Protein 5TD5 (pdb70)

Sequence (179 aa):
RYLMDPDTFTSNFNNGIGRHKTYLCYEVERLDNGTSVKMDQHMMGFLCNESGRHAALRFLDLVPSLQLDPAQIYRVTWFISWSPCFSWGCAGEVRAFLQENTHVRLRIKAARIYDYDPLYKEALQMLRDAGAQVSIMTYDEFEYCWDTFVYRQGCPFQPWDGLEEEHSQALSGRLRAILQL

Foldseek 3Di:
DDFAAVVVLCVQLQLPDHDPKKKKWKWKWFADPRDTDTDPVRTAMDIADVLGGRLVVVVVCVVVVVDDLVGAMEMEIEMAEQDAPPSPRLVVVLVVCVVRVSYEYEYEYSYYPCVRVCSLVSLQSCVVSRYHYAYDAPVNSQVSCVPHHPQPPDGDDDDPCSHVSRVVVRVVNCVSNPD

Solvent-accessible surface area: 9369 Å² total; per-residue (Å²): 136,157,75,2,74,38,104,33,0,55,38,10,0,33,7,42,86,27,107,186,112,22,39,0,0,22,8,1,14,45,116,59,130,75,69,72,45,75,88,83,140,23,25,11,38,20,39,30,91,123,85,84,59,1,3,14,64,3,26,80,42,18,104,82,14,157,27,64,105,93,75,102,19,77,1,3,1,5,4,0,43,2,6,4,63,58,135,33,3,0,20,83,0,80,32,27,11,110,140,37,96,30,8,117,8,59,0,25,1,0,11,5,44,67,166,0,104,69,35,78,67,0,1,54,53,0,58,108,26,55,1,124,13,40,7,0,59,71,105,34,0,59,73,0,19,66,29,0,2,118,74,136,68,46,88,16,128,59,36,143,27,0,84,135,69,4,130,65,21,23,29,87,9,165,57,16,32,135,195

Nearest PDB structures (foldseek):
  5td5-assembly1_A  TM=1.006E+00  e=6.162E-43  Homo sapiens
  5cqk-assembly1_A  TM=9.848E-01  e=9.087E-38  Homo sapiens
  6nfl-assembly1_A  TM=9.681E-01  e=5.348E-36  Homo sapiens
  6nfk-assembly1_A  TM=9.652E-01  e=1.240E-35  Homo sapiens
  8fii-assembly2_B  TM=9.301E-01  e=3.676E-33  Homo sapiens

Structure (mmCIF, N/CA/C/O backbone):
data_5TD5
#
_entry.id   5TD5
#
_cell.length_a   96.411
_cell.length_b   96.411
_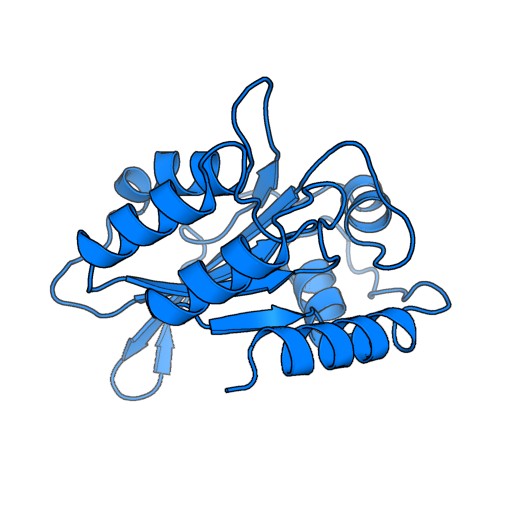cell.length_c   84.875
_cell.angle_alpha   90.00
_cell.angle_beta   90.00
_cell.angle_gamma   120.00
#
_symmetry.space_group_name_H-M   'P 64 2 2'
#
loop_
_entity.id
_entity.type
_entity.pdbx_description
1 polymer 'DNA dC->dU-editing enzyme APOBEC-3B'
2 polymer "DNA (5'-D(P*TP*TP*CP*AP*T)-3')"
3 non-polymer 'ZINC ION'
4 non-polymer 'IODIDE ION'
5 non-polymer 1,2-ETHANEDIOL
6 non-polymer 'CHLORIDE ION'
7 water water
#
loop_
_atom_site.group_PDB
_atom_site.id
_atom_site.type_symbol
_atom_site.label_atom_id
_atom_site.label_alt_id
_atom_site.label_comp_id
_atom_site.label_asym_id
_atom_site.label_entity_id
_atom_site.label_seq_id
_atom_site.pdbx_PDB_ins_code
_atom_site.Cartn_x
_atom_site.Cartn_y
_atom_site.Cartn_z
_atom_site.occupancy
_atom_site.B_iso_or_equiv
_atom_site.auth_seq_id
_atom_site.auth_comp_id
_atom_site.auth_asym_id
_atom_site.auth_atom_id
_atom_site.pdbx_PDB_model_num
ATOM 1 N N . ARG A 1 5 ? -11.925 32.079 -15.402 1.00 112.97 190 ARG A N 1
ATOM 2 C CA . ARG A 1 5 ? -10.811 31.983 -14.468 1.00 102.97 190 ARG A CA 1
ATOM 3 C C . ARG A 1 5 ? -10.820 33.149 -13.484 1.00 103.41 190 ARG A C 1
ATOM 4 O O . ARG A 1 5 ? -11.862 33.760 -13.249 1.00 116.46 190 ARG A O 1
ATOM 14 N N . TYR A 1 6 ? -9.660 33.446 -12.900 1.00 67.89 191 TYR A N 1
ATOM 15 C CA . TYR A 1 6 ? -9.540 34.554 -11.965 1.00 68.87 191 TYR A CA 1
ATOM 16 C C . TYR A 1 6 ? -8.122 35.101 -12.035 1.00 48.20 191 TYR A C 1
ATOM 17 O O . TYR A 1 6 ? -7.239 34.519 -12.668 1.00 48.50 191 TYR A O 1
ATOM 35 N N . LEU A 1 7 ? -7.913 36.226 -11.361 1.00 58.07 192 LEU A N 1
ATOM 36 C CA . LEU A 1 7 ? -6.714 37.026 -11.540 1.00 53.26 192 LEU A CA 1
ATOM 37 C C . LEU A 1 7 ? -6.043 37.299 -10.201 1.00 51.77 192 LEU A C 1
ATOM 38 O O . LEU A 1 7 ? -6.691 37.336 -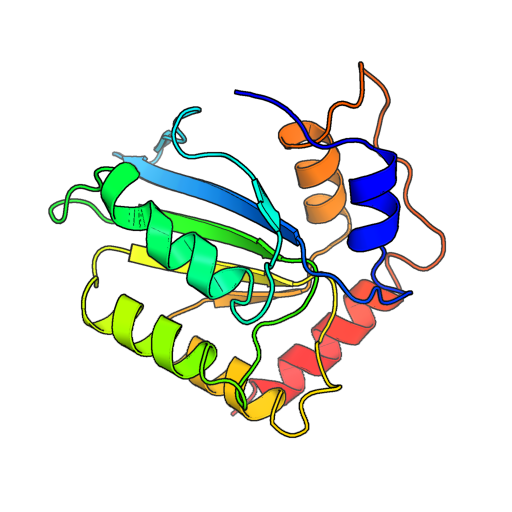9.151 1.00 50.71 192 LEU A O 1
ATOM 54 N N . MET A 1 8 ? -4.732 37.506 -10.266 1.00 46.73 193 MET A N 1
ATOM 55 C CA . MET A 1 8 ? -3.913 37.684 -9.076 1.00 45.40 193 MET A CA 1
ATOM 56 C C . MET A 1 8 ? -4.137 39.049 -8.428 1.00 55.44 193 MET A C 1
ATOM 57 O O . MET A 1 8 ? -4.322 40.060 -9.110 1.00 52.66 193 MET A O 1
ATOM 71 N N . ASP A 1 9 ? -4.087 39.070 -7.099 1.00 48.21 194 ASP A N 1
ATOM 72 C CA . ASP A 1 9 ? -4.182 40.320 -6.356 1.00 50.04 194 ASP A CA 1
ATOM 73 C C . ASP A 1 9 ? -2.995 41.218 -6.699 1.00 51.94 194 ASP A C 1
ATOM 74 O O . ASP A 1 9 ? -1.845 40.762 -6.638 1.00 44.81 194 ASP A O 1
ATOM 83 N N . PRO A 1 10 ? -3.220 42.494 -7.043 1.00 48.01 195 PRO A N 1
ATOM 84 C CA . PRO A 1 10 ? -2.086 43.332 -7.474 1.00 44.81 195 PRO A CA 1
ATOM 85 C C . PRO A 1 10 ? -0.976 43.441 -6.443 1.00 45.73 195 PRO A C 1
ATOM 86 O O . PRO A 1 10 ? 0.199 43.471 -6.819 1.00 43.34 195 PRO A O 1
ATOM 97 N N . ASP A 1 11 ? -1.303 43.509 -5.152 1.00 46.69 196 ASP A N 1
ATOM 98 C CA . ASP A 1 11 ? -0.252 43.587 -4.141 1.00 52.21 196 ASP A CA 1
ATOM 99 C C . ASP A 1 11 ? 0.579 42.309 -4.115 1.00 41.20 196 ASP A C 1
ATOM 100 O O . ASP A 1 11 ? 1.800 42.358 -3.931 1.00 42.79 196 ASP A O 1
ATOM 109 N N . THR A 1 12 ? -0.064 41.156 -4.294 1.00 46.85 197 THR A N 1
ATOM 110 C CA . THR A 1 12 ? 0.678 39.900 -4.347 1.00 43.96 197 THR A CA 1
ATOM 111 C C . THR A 1 12 ? 1.633 39.883 -5.534 1.00 40.01 197 THR A C 1
ATOM 112 O O . THR A 1 12 ? 2.773 39.419 -5.417 1.00 40.89 197 THR A O 1
ATOM 123 N N . PHE A 1 13 ? 1.190 40.390 -6.686 1.00 46.24 198 PHE A N 1
ATOM 124 C CA . PHE A 1 13 ? 2.070 40.431 -7.849 1.00 41.97 198 PHE A CA 1
ATOM 125 C C . PHE A 1 13 ? 3.265 41.338 -7.592 1.00 42.99 198 PHE A C 1
ATOM 126 O O . PHE A 1 13 ? 4.412 40.968 -7.853 1.00 39.54 198 PHE A O 1
ATOM 143 N N . THR A 1 14 ? 3.014 42.538 -7.081 1.00 42.27 199 THR A N 1
ATOM 144 C CA . THR A 1 14 ? 4.089 43.515 -6.960 1.00 42.17 199 THR A CA 1
ATOM 145 C C . THR A 1 14 ? 5.098 43.099 -5.900 1.00 49.57 199 THR A C 1
ATOM 146 O O . THR A 1 14 ? 6.307 43.288 -6.084 1.00 57.49 199 THR A O 1
ATOM 157 N N . SER A 1 15 ? 4.633 42.502 -4.800 1.00 50.59 200 SER A N 1
ATOM 158 C CA . SER A 1 15 ? 5.551 42.105 -3.740 1.00 48.22 200 SER A CA 1
ATOM 159 C C . SER A 1 15 ? 6.300 40.817 -4.058 1.00 49.54 200 SER A C 1
ATOM 160 O O . SER A 1 15 ? 7.355 40.570 -3.463 1.00 52.55 200 SER A O 1
ATOM 168 N N . ASN A 1 16 ? 5.805 40.003 -4.994 1.00 40.41 201 ASN A N 1
ATOM 169 C CA . ASN A 1 16 ? 6.475 38.760 -5.334 1.00 39.60 201 ASN A CA 1
ATOM 170 C C . ASN A 1 16 ? 7.268 38.823 -6.632 1.00 34.58 201 ASN A C 1
ATOM 171 O O . ASN A 1 16 ? 8.207 38.045 -6.786 1.00 34.79 201 ASN A O 1
ATOM 182 N N . PHE A 1 17 ? 6.950 39.733 -7.555 1.00 38.22 202 PHE A N 1
ATOM 183 C CA . PHE A 1 17 ? 7.689 39.784 -8.812 1.00 36.55 202 PHE A CA 1
ATOM 184 C C . PHE A 1 17 ? 8.673 40.943 -8.894 1.00 36.45 202 PHE A C 1
ATOM 185 O O . PHE A 1 17 ? 9.414 41.029 -9.880 1.00 34.63 202 PHE A O 1
ATOM 202 N N . ASN A 1 18 ? 8.769 41.773 -7.854 1.00 30.06 203 ASN A N 1
ATOM 203 C CA . ASN A 1 18 ? 9.820 42.784 -7.791 1.00 31.45 203 ASN A CA 1
ATOM 204 C C . ASN A 1 18 ? 11.187 42.110 -7.852 1.00 33.38 203 ASN A C 1
ATOM 205 O O . ASN A 1 18 ? 11.536 41.317 -6.969 1.00 35.49 203 ASN A O 1
ATOM 216 N N . ASN A 1 19 ? 11.953 42.402 -8.906 1.00 30.88 204 ASN A N 1
ATOM 217 C CA . ASN A 1 19 ? 13.217 41.707 -9.138 1.00 28.90 204 ASN A CA 1
ATOM 218 C C . ASN A 1 19 ? 14.369 42.269 -8.306 1.00 31.73 204 ASN A C 1
ATOM 219 O O . ASN A 1 19 ? 15.521 41.851 -8.497 1.00 31.78 204 ASN A O 1
ATOM 230 N N . GLY A 1 20 ? 14.083 43.170 -7.370 1.00 37.34 205 GLY A N 1
ATOM 231 C CA . GLY A 1 20 ? 15.102 43.684 -6.481 1.00 39.62 205 GLY A CA 1
ATOM 232 C C . GLY A 1 20 ? 14.935 43.272 -5.032 1.00 51.59 205 GLY A C 1
ATOM 233 O O . GLY A 1 20 ? 15.830 43.525 -4.221 1.00 68.46 205 GLY A O 1
ATOM 237 N N . ILE A 1 21 ? 13.810 42.652 -4.675 1.00 36.46 209 ILE A N 1
ATOM 238 C CA . ILE A 1 21 ? 13.584 42.225 -3.298 1.00 47.66 209 ILE A CA 1
ATOM 239 C C . ILE A 1 21 ? 12.992 40.824 -3.305 1.00 46.81 209 ILE A C 1
ATOM 240 O O . ILE A 1 21 ? 12.042 40.546 -4.044 1.00 56.68 209 ILE A O 1
ATOM 256 N N . GLY A 1 22 ? 13.543 39.955 -2.467 1.00 50.27 210 GLY A N 1
ATOM 257 C CA . GLY A 1 22 ? 13.042 38.606 -2.362 1.00 44.07 210 GLY A CA 1
ATOM 258 C C . GLY A 1 22 ? 11.881 38.482 -1.396 1.00 38.07 210 GLY A C 1
ATOM 259 O O . GLY A 1 22 ? 11.614 39.347 -0.560 1.00 46.55 210 GLY A O 1
ATOM 263 N N . ARG A 1 23 ? 11.166 37.375 -1.540 1.00 39.09 211 ARG A N 1
ATOM 264 C CA . ARG A 1 23 ? 10.117 36.984 -0.616 1.00 38.40 211 ARG A CA 1
ATOM 265 C C . ARG A 1 23 ? 10.278 35.505 -0.306 1.00 33.09 211 ARG A C 1
ATOM 266 O O . ARG A 1 23 ? 10.808 34.742 -1.119 1.00 35.58 211 ARG A O 1
ATOM 287 N N . HIS A 1 24 ? 9.834 35.105 0.882 1.00 35.61 212 HIS A N 1
ATOM 288 C CA . HIS A 1 24 ? 9.843 33.698 1.274 1.00 32.82 212 HIS A CA 1
ATOM 289 C C . HIS A 1 24 ? 8.688 32.920 0.645 1.00 42.16 212 HIS A C 1
ATOM 290 O O . HIS A 1 24 ? 8.034 32.112 1.309 1.00 42.35 212 HIS A O 1
ATOM 304 N N . LYS A 1 25 ? 8.437 33.155 -0.643 1.00 35.81 213 LYS A N 1
ATOM 305 C CA . LYS A 1 25 ? 7.353 32.540 -1.398 1.00 30.95 213 LYS A CA 1
ATOM 306 C C . LYS A 1 25 ? 7.768 32.529 -2.862 1.00 28.41 213 LYS A C 1
ATOM 307 O O . LYS A 1 25 ? 8.666 33.273 -3.267 1.00 33.42 213 LYS A O 1
ATOM 326 N N . THR A 1 26 ? 7.103 31.692 -3.657 1.00 31.08 214 THR A N 1
ATOM 327 C CA . THR A 1 26 ? 7.297 31.692 -5.102 1.00 26.91 214 THR A CA 1
ATOM 328 C C . THR A 1 26 ? 5.953 31.617 -5.799 1.00 36.26 214 THR A C 1
ATOM 329 O O . THR A 1 26 ? 5.141 30.736 -5.495 1.00 34.26 214 THR A O 1
ATOM 340 N N . TYR A 1 27 ? 5.736 32.525 -6.745 1.00 29.34 215 TYR A N 1
ATOM 341 C CA . TYR A 1 27 ? 4.567 32.501 -7.608 1.00 29.85 215 TYR A CA 1
ATOM 342 C C . TYR A 1 27 ? 4.982 32.164 -9.029 1.00 29.31 215 TYR A C 1
ATOM 343 O O . TYR A 1 27 ? 6.097 32.467 -9.468 1.00 28.47 215 TYR A O 1
ATOM 361 N N . LEU A 1 28 ? 4.071 31.510 -9.739 1.00 29.02 216 LEU A N 1
ATOM 362 C CA . LEU A 1 28 ? 4.334 31.029 -11.086 1.00 25.72 216 LEU A CA 1
ATOM 363 C C . LEU A 1 28 ? 3.086 31.283 -11.914 1.00 36.16 216 LEU A C 1
ATOM 364 O O . LEU A 1 28 ? 2.032 30.702 -11.642 1.00 35.87 216 LEU A O 1
ATOM 380 N N . CYS A 1 29 ? 3.194 32.174 -12.896 1.00 29.99 217 CYS A N 1
ATOM 381 C CA . CYS A 1 29 ? 2.143 32.386 -13.883 1.00 30.39 217 CYS A CA 1
ATOM 382 C C . CYS A 1 29 ? 2.491 31.574 -15.119 1.00 29.09 217 CYS A C 1
ATOM 383 O O . CYS A 1 29 ? 3.656 31.519 -15.526 1.00 27.92 217 CYS A O 1
ATOM 391 N N . TYR A 1 30 ? 1.496 30.913 -15.710 1.00 30.19 218 TYR A N 1
ATOM 392 C CA . TYR A 1 30 ? 1.779 30.027 -16.829 1.00 28.77 218 TYR A CA 1
ATOM 393 C C . TYR A 1 30 ? 0.777 30.212 -17.955 1.00 28.97 218 TYR A C 1
ATOM 394 O O . TYR A 1 30 ? -0.358 30.645 -17.746 1.00 33.02 218 TYR A O 1
ATOM 412 N N . GLU A 1 31 ? 1.230 29.890 -19.162 1.00 30.54 219 GLU A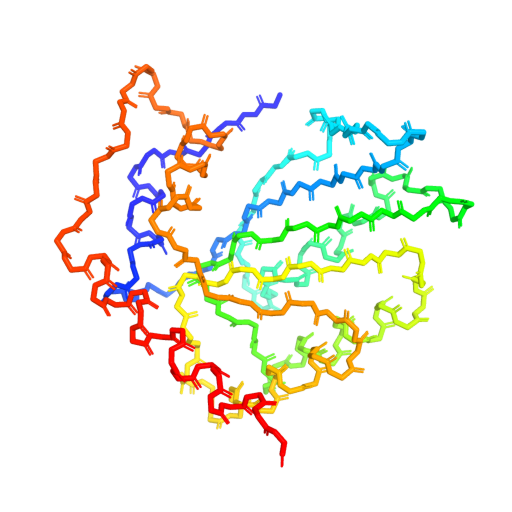 N 1
ATOM 413 C CA . GLU A 1 31 ? 0.353 29.814 -20.317 1.00 33.70 219 GLU A CA 1
ATOM 414 C C . GLU A 1 31 ? 0.894 28.746 -21.259 1.00 36.57 219 GLU A C 1
ATOM 415 O O . GLU A 1 31 ? 2.083 28.411 -21.245 1.00 31.37 219 GLU A O 1
ATOM 427 N N . VAL A 1 32 ? -0.005 28.192 -22.064 1.00 37.73 220 VAL A N 1
ATOM 428 C CA . VAL A 1 32 ? 0.329 27.134 -23.009 1.00 40.23 220 VAL A CA 1
ATOM 429 C C . VAL A 1 32 ? -0.130 27.579 -24.385 1.00 47.52 220 VAL A C 1
ATOM 430 O O . VAL A 1 32 ? -1.272 28.020 -24.554 1.00 51.30 220 VAL A O 1
ATOM 443 N N . GLU A 1 33 ? 0.760 27.469 -25.359 1.00 41.40 221 GLU A N 1
ATOM 444 C CA . GLU A 1 33 ? 0.535 28.000 -26.691 1.00 42.97 221 GLU A CA 1
ATOM 445 C C . GLU A 1 33 ? 0.853 26.921 -27.715 1.00 56.36 221 GLU A C 1
ATOM 446 O O . GLU A 1 33 ? 1.669 26.027 -27.469 1.00 44.37 221 GLU A O 1
ATOM 458 N N . ARG A 1 34 ? 0.184 26.999 -28.860 1.00 54.64 222 ARG A N 1
ATOM 459 C CA . ARG A 1 34 ? 0.422 26.071 -29.954 1.00 48.73 222 ARG A CA 1
ATOM 460 C C . ARG A 1 34 ? 0.452 26.849 -31.257 1.00 52.08 222 ARG A C 1
ATOM 461 O O . ARG A 1 34 ? -0.355 27.762 -31.464 1.00 52.55 222 ARG A O 1
ATOM 482 N N . LEU A 1 35 ? 1.395 26.496 -32.125 1.00 79.61 223 LEU A N 1
ATOM 483 C CA . LEU A 1 35 ? 1.557 27.150 -33.415 1.00 90.87 223 LEU A CA 1
ATOM 484 C C . LEU A 1 35 ? 0.947 26.262 -34.491 1.00 97.08 223 LEU A C 1
ATOM 485 O O . LEU A 1 35 ? 1.382 25.120 -34.682 1.00 104.38 223 LEU A O 1
ATOM 501 N N . ASP A 1 36 ? -0.064 26.785 -35.181 1.00 74.89 224 ASP A N 1
ATOM 502 C CA . ASP A 1 36 ? -0.822 26.033 -36.172 1.00 81.41 224 ASP A CA 1
ATOM 503 C C . ASP A 1 36 ? -0.855 26.844 -37.456 1.00 98.26 224 ASP A C 1
ATOM 504 O O . ASP A 1 36 ? -1.331 27.984 -37.456 1.00 96.94 224 ASP A O 1
ATOM 513 N N . ASN A 1 37 ? -0.358 26.252 -38.545 1.00 118.45 225 ASN A N 1
ATOM 514 C CA . ASN A 1 37 ? -0.210 26.938 -39.825 1.00 117.72 225 ASN A CA 1
ATOM 515 C C . ASN A 1 37 ? 0.282 28.366 -39.622 1.00 124.48 225 ASN A C 1
ATOM 516 O O . ASN A 1 37 ? -0.168 29.290 -40.307 1.00 120.48 225 ASN A O 1
ATOM 527 N N . GLY A 1 38 ? 1.203 28.552 -38.682 1.00 136.16 226 GLY A N 1
ATOM 528 C CA . GLY A 1 38 ? 1.756 29.867 -38.409 1.00 136.07 226 GLY A CA 1
ATOM 529 C C . GLY A 1 38 ? 0.813 30.819 -37.702 1.00 131.96 226 GLY A C 1
ATOM 530 O O . GLY A 1 38 ? 0.762 32.004 -38.053 1.00 134.53 226 GLY A O 1
ATOM 534 N N . THR A 1 39 ? 0.062 30.331 -36.714 1.00 112.45 227 THR A N 1
ATOM 535 C CA . THR A 1 39 ? -0.795 31.180 -35.897 1.00 107.21 227 THR A CA 1
ATOM 536 C C . THR A 1 39 ? -0.688 30.749 -34.441 1.00 91.14 227 THR A C 1
ATOM 537 O O . THR A 1 39 ? -0.455 29.576 -34.141 1.00 89.79 227 THR A O 1
ATOM 548 N N . SER A 1 40 ? -0.872 31.712 -33.540 1.00 59.67 228 SER A N 1
ATOM 549 C CA . SER A 1 40 ? -0.742 31.484 -32.103 1.00 58.28 228 SER A CA 1
ATOM 550 C C . SER A 1 40 ? -2.101 31.111 -31.522 1.00 57.98 228 SER A C 1
ATOM 551 O O . SER A 1 40 ? -3.008 31.950 -31.463 1.00 67.86 228 SER A O 1
ATOM 559 N N . VAL A 1 41 ? -2.248 29.861 -31.088 1.00 54.33 229 VAL A N 1
ATOM 560 C CA . VAL A 1 41 ? -3.447 29.417 -30.383 1.00 56.81 229 VAL A CA 1
ATOM 561 C C . VAL A 1 41 ? -3.099 29.330 -28.904 1.00 59.34 229 VAL A C 1
ATOM 562 O O . VAL A 1 41 ? -2.271 28.509 -28.495 1.00 52.11 229 VAL A O 1
ATOM 575 N N . LYS A 1 42 ? -3.732 30.184 -28.103 1.00 59.08 230 LYS A N 1
ATOM 576 C CA . LYS A 1 42 ? -3.490 30.259 -26.664 1.00 61.38 230 LYS A CA 1
ATOM 577 C C . LYS A 1 42 ? -4.849 30.220 -25.973 1.00 70.84 230 LYS A C 1
ATOM 578 O O . LYS A 1 42 ? -5.559 31.229 -25.930 1.00 77.97 230 LYS A O 1
ATOM 597 N N . MET A 1 43 ? -5.208 29.056 -25.439 1.00 73.43 231 MET A N 1
ATOM 598 C CA . MET A 1 43 ? -6.513 28.874 -24.823 1.00 90.55 231 MET A CA 1
ATOM 599 C C . MET A 1 43 ? -6.554 29.535 -23.451 1.00 91.22 231 MET A C 1
ATOM 600 O O . MET A 1 43 ? -5.573 29.506 -22.701 1.00 96.05 231 MET A O 1
ATOM 614 N N . ASP A 1 44 ? -7.703 30.132 -23.123 1.00 58.99 232 ASP A N 1
ATOM 615 C CA . ASP A 1 44 ? -7.876 30.720 -21.799 1.00 58.56 232 ASP A CA 1
ATOM 616 C C . ASP A 1 44 ? -7.797 29.660 -20.709 1.00 52.61 232 ASP A C 1
ATOM 617 O O . ASP A 1 44 ? -7.295 29.931 -19.612 1.00 52.56 232 ASP A O 1
ATOM 626 N N . GLN A 1 45 ? -8.280 28.449 -20.994 1.00 56.76 233 GLN A N 1
ATOM 627 C CA . GLN A 1 45 ? -8.250 27.351 -20.036 1.00 69.35 233 GLN A CA 1
ATOM 628 C C . GLN A 1 45 ? -6.836 26.865 -19.740 1.00 61.45 233 GLN A C 1
ATOM 629 O O . GLN A 1 45 ? -6.642 26.142 -18.756 1.00 52.24 233 GLN A O 1
ATOM 643 N N . HIS A 1 46 ? -5.854 27.249 -20.558 1.00 52.85 234 HIS A N 1
ATOM 644 C CA . HIS A 1 46 ? -4.463 26.854 -20.381 1.00 51.78 234 HIS A CA 1
ATOM 645 C C . HIS A 1 46 ? -3.628 27.927 -19.696 1.00 51.69 234 HIS A C 1
ATOM 646 O O . HIS A 1 46 ? -2.395 27.867 -19.747 1.00 51.44 234 HIS A O 1
ATOM 660 N N A MET A 1 47 ? -4.265 28.888 -19.034 0.57 51.89 235 MET A N 1
ATOM 661 N N B MET A 1 47 ? -4.270 28.925 -19.095 0.43 51.89 235 MET A N 1
ATOM 662 C CA A MET A 1 47 ? -3.559 29.986 -18.393 0.57 51.83 235 MET A CA 1
ATOM 663 C CA B MET A 1 47 ? -3.578 29.989 -18.387 0.43 51.83 235 MET A CA 1
ATOM 664 C C A MET A 1 47 ? -4.006 30.101 -16.945 0.57 51.97 235 MET A C 1
ATOM 665 C C B MET A 1 47 ? -3.972 29.954 -16.919 0.43 51.96 235 MET A C 1
ATOM 666 O O A MET A 1 47 ? -5.189 29.939 -16.633 0.57 52.22 235 MET A O 1
ATOM 667 O O B MET A 1 47 ? -5.083 29.546 -16.566 0.43 52.17 235 MET A O 1
ATOM 694 N N . GLY A 1 48 ? -3.053 30.387 -16.069 1.00 31.82 236 GLY A N 1
ATOM 695 C CA . GLY A 1 48 ? -3.353 30.524 -14.660 1.00 39.26 236 GLY A CA 1
ATOM 696 C C . GLY A 1 48 ? -2.104 30.900 -13.895 1.00 38.08 236 GLY A C 1
ATOM 697 O O . GLY A 1 48 ? -1.082 31.269 -14.477 1.00 33.27 236 GLY A O 1
ATOM 702 N N . PHE A 1 49 ? -2.208 30.805 -12.575 1.00 31.55 237 PHE A N 1
ATOM 703 C CA . PHE A 1 49 ? -1.055 31.038 -11.721 1.00 30.82 237 PHE A CA 1
ATOM 704 C C . PHE A 1 49 ? -1.211 30.194 -10.469 1.00 34.91 237 PHE A C 1
ATOM 705 O O . PHE A 1 49 ? -2.313 29.754 -10.121 1.00 35.67 237 PHE A O 1
ATOM 722 N N . LEU A 1 50 ? -0.089 29.971 -9.793 1.00 30.97 238 LEU A N 1
ATOM 723 C CA . LEU A 1 50 ? -0.085 29.210 -8.556 1.00 37.81 238 LEU A CA 1
ATOM 724 C C . LEU A 1 50 ? 1.097 29.663 -7.714 1.00 31.77 238 LEU A C 1
ATOM 725 O O . LEU A 1 50 ? 1.962 30.416 -8.174 1.00 30.69 238 LEU A O 1
ATOM 741 N N . CYS A 1 51 ? 1.138 29.180 -6.474 1.00 29.19 239 CYS A N 1
ATOM 742 C CA . CYS A 1 51 ? 2.254 29.446 -5.581 1.00 30.50 239 CYS A CA 1
ATOM 743 C C . CYS A 1 51 ? 2.759 28.139 -4.979 1.00 35.85 239 CYS A C 1
ATOM 744 O O . CYS A 1 51 ? 2.123 27.087 -5.080 1.00 35.82 239 CYS A O 1
ATOM 752 N N . ASN A 1 52 ? 3.938 28.216 -4.368 1.00 32.56 240 ASN A N 1
ATOM 753 C CA . ASN A 1 52 ? 4.502 27.076 -3.664 1.00 30.20 240 ASN A CA 1
ATOM 754 C C . ASN A 1 52 ? 3.663 26.736 -2.436 1.00 34.64 240 ASN A C 1
ATOM 755 O O . ASN A 1 52 ? 2.929 27.568 -1.897 1.00 35.17 240 ASN A O 1
ATOM 766 N N . GLU A 1 53 ? 3.792 25.492 -1.988 1.00 31.28 241 GLU A N 1
ATOM 767 C CA . GLU A 1 53 ? 3.174 25.043 -0.751 1.00 37.03 241 GLU A CA 1
ATOM 768 C C . GLU A 1 53 ? 4.227 24.359 0.108 1.00 42.37 241 GLU A C 1
ATOM 769 O O . GLU A 1 53 ? 5.354 24.114 -0.326 1.00 34.11 241 GLU A O 1
ATOM 781 N N . SER A 1 54 ? 3.860 24.064 1.348 1.00 37.85 250 SER A N 1
ATOM 782 C CA . SER A 1 54 ? 4.813 23.467 2.271 1.00 42.32 250 SER A CA 1
ATOM 783 C C . SER A 1 54 ? 5.366 22.178 1.679 1.00 46.12 250 SER A C 1
ATOM 784 O O . SER A 1 54 ? 4.616 21.237 1.399 1.00 42.86 250 SER A O 1
ATOM 792 N N . GLY A 1 55 ? 6.677 22.143 1.470 1.00 51.86 251 GLY A N 1
ATOM 793 C CA . GLY A 1 55 ? 7.298 20.942 0.954 1.00 56.05 251 GLY A CA 1
ATOM 794 C C . GLY A 1 55 ? 7.086 20.675 -0.520 1.00 43.92 251 GLY A C 1
ATOM 795 O O . GLY A 1 55 ? 7.459 19.597 -0.993 1.00 42.58 251 GLY A O 1
ATOM 799 N N . ARG A 1 56 ? 6.500 21.608 -1.270 1.00 40.15 252 ARG A N 1
ATOM 800 C CA . ARG A 1 56 ? 6.347 21.431 -2.714 1.00 38.98 252 ARG A CA 1
ATOM 801 C C . ARG A 1 56 ? 6.518 22.774 -3.409 1.00 31.12 252 ARG A C 1
ATOM 802 O O . ARG A 1 56 ? 5.647 23.646 -3.330 1.00 32.18 252 ARG A O 1
ATOM 823 N N . HIS A 1 57 ? 7.622 22.918 -4.126 1.00 33.51 253 HIS A N 1
ATOM 824 C CA . HIS A 1 57 ? 7.901 24.153 -4.831 1.00 29.47 253 HIS A CA 1
ATOM 825 C C . HIS A 1 57 ? 6.951 24.340 -6.010 1.00 28.94 253 HIS A C 1
ATOM 826 O O . HIS A 1 57 ? 6.319 23.402 -6.494 1.00 28.54 253 HIS A O 1
ATOM 840 N N . ALA A 1 58 ? 6.877 25.585 -6.477 1.00 29.81 254 ALA A N 1
ATOM 841 C CA . ALA A 1 58 ? 5.876 25.969 -7.466 1.00 29.18 254 ALA A CA 1
ATOM 842 C C . ALA A 1 58 ? 6.022 25.179 -8.762 1.00 25.73 254 ALA A C 1
ATOM 843 O O . ALA A 1 58 ? 5.019 24.762 -9.361 1.00 30.00 254 ALA A O 1
ATOM 850 N N . ALA A 1 59 ? 7.260 24.988 -9.226 1.00 29.14 255 ALA A N 1
ATOM 851 C CA . ALA A 1 59 ? 7.492 24.243 -10.459 1.00 25.30 255 ALA A CA 1
ATOM 852 C C . ALA A 1 59 ? 6.877 22.857 -10.393 1.00 30.93 255 ALA A C 1
ATOM 853 O O . ALA A 1 59 ? 6.319 22.370 -11.382 1.00 30.51 255 ALA A O 1
ATOM 860 N N . LEU A 1 60 ? 6.981 22.198 -9.237 1.00 28.83 256 LEU A N 1
ATOM 861 C CA . LEU A 1 60 ? 6.439 20.852 -9.108 1.00 29.69 256 LEU A CA 1
ATOM 862 C C . LEU A 1 60 ? 4.920 20.871 -9.049 1.00 29.89 256 LEU A C 1
ATOM 863 O O . LEU A 1 60 ? 4.271 19.916 -9.491 1.00 37.44 256 LEU A O 1
ATOM 879 N N . ARG A 1 61 ? 4.334 21.941 -8.506 1.00 28.23 257 ARG A N 1
ATOM 880 C CA . ARG A 1 61 ? 2.884 22.055 -8.525 1.00 27.60 257 ARG A CA 1
ATOM 881 C C . ARG A 1 61 ? 2.365 22.293 -9.935 1.00 28.84 257 ARG A C 1
ATOM 882 O O . ARG A 1 61 ? 1.245 21.875 -10.256 1.00 29.74 257 ARG A O 1
ATOM 903 N N . PHE A 1 62 ? 3.153 22.936 -10.798 1.00 30.36 258 PHE A N 1
ATOM 904 C CA . PHE A 1 62 ? 2.755 22.994 -12.197 1.00 29.03 258 PHE A CA 1
ATOM 905 C C . PHE A 1 62 ? 2.791 21.607 -12.827 1.00 31.89 258 PHE A C 1
ATOM 906 O O . PHE A 1 62 ? 1.861 21.222 -13.545 1.00 35.46 258 PHE A O 1
ATOM 923 N N . LEU A 1 63 ? 3.873 20.853 -12.602 1.00 30.67 259 LEU A N 1
ATOM 924 C CA . LEU A 1 63 ? 3.916 19.478 -13.098 1.00 32.18 259 LEU A CA 1
ATOM 925 C C . LEU A 1 63 ? 2.690 18.701 -12.645 1.00 34.54 259 LEU A C 1
ATOM 926 O O . LEU A 1 63 ? 2.128 17.913 -13.416 1.00 38.47 259 LEU A O 1
ATOM 942 N N . ASP A 1 64 ? 2.250 18.921 -11.398 1.00 29.72 260 ASP A N 1
ATOM 943 C CA . ASP A 1 64 ? 1.095 18.200 -10.866 1.00 37.47 260 ASP A CA 1
ATOM 944 C C . ASP A 1 64 ? -0.165 18.439 -11.694 1.00 45.28 260 ASP A C 1
ATOM 945 O O . ASP A 1 64 ? -1.039 17.565 -11.749 1.00 44.88 260 ASP A O 1
ATOM 954 N N . LEU A 1 65 ? -0.300 19.609 -12.324 1.00 37.95 261 LEU A N 1
ATOM 955 C CA . LEU A 1 65 ? -1.535 19.945 -13.020 1.00 41.98 261 LEU A CA 1
ATOM 956 C C . LEU A 1 65 ? -1.488 19.679 -14.520 1.00 42.97 261 LEU A C 1
ATOM 957 O O . LEU A 1 65 ? -2.477 19.949 -15.207 1.00 43.85 261 LEU A O 1
ATOM 973 N N . VAL A 1 66 ? -0.382 19.158 -15.058 1.00 35.07 262 VAL A N 1
ATOM 974 C CA . VAL A 1 66 ? -0.298 18.963 -16.510 1.00 36.17 262 VAL A CA 1
ATOM 975 C C . VAL A 1 66 ? -1.359 18.002 -17.017 1.00 43.98 262 VAL A C 1
ATOM 976 O O . VAL A 1 66 ? -1.949 18.270 -18.078 1.00 44.89 262 VAL A O 1
ATOM 989 N N . PRO A 1 67 ? -1.655 16.874 -16.356 1.00 42.63 263 PRO A N 1
ATOM 990 C CA . PRO A 1 67 ? -2.730 16.011 -16.866 1.00 50.29 263 PRO A CA 1
ATOM 991 C C . PRO A 1 67 ? -4.030 16.759 -17.095 1.00 52.45 263 PRO A C 1
ATOM 992 O O . PRO A 1 67 ? -4.707 16.539 -18.107 1.00 59.53 263 PRO A O 1
ATOM 1003 N N . SER A 1 68 ? -4.385 17.664 -16.182 1.00 46.80 264 SER A N 1
ATOM 1004 C CA . SER A 1 68 ? -5.619 18.422 -16.327 1.00 56.40 264 SER A CA 1
ATOM 1005 C C . SER A 1 68 ? -5.620 19.299 -17.574 1.00 51.51 264 SER A C 1
ATOM 1006 O O . SER A 1 68 ? -6.698 19.636 -18.074 1.00 53.18 264 SER A O 1
ATOM 1014 N N . LEU A 1 69 ? -4.445 19.672 -18.097 1.00 50.28 265 LEU A N 1
ATOM 1015 C CA . LEU A 1 69 ? -4.404 20.475 -19.317 1.00 49.28 265 LEU A CA 1
ATOM 1016 C C . LEU A 1 69 ? -4.823 19.683 -20.549 1.00 58.77 265 LEU A C 1
ATOM 1017 O O . LEU A 1 69 ? -5.187 20.290 -21.561 1.00 57.05 265 LEU A O 1
ATOM 1033 N N . GLN A 1 70 ? -4.771 18.353 -20.488 1.00 45.91 266 GLN A N 1
ATOM 1034 C CA . GLN A 1 70 ? -5.177 17.488 -21.596 1.00 56.81 266 GLN A CA 1
ATOM 1035 C C . GLN A 1 70 ? -4.454 17.851 -22.895 1.00 58.55 266 GLN A C 1
ATOM 1036 O O . GLN A 1 70 ? -5.072 18.077 -23.938 1.00 58.06 266 GLN A O 1
ATOM 1050 N N . LEU A 1 71 ? -3.125 17.889 -22.836 1.00 50.11 267 LEU A N 1
ATOM 1051 C CA . LEU A 1 71 ? -2.340 18.114 -24.043 1.00 66.22 267 LEU A CA 1
ATOM 1052 C C . LEU A 1 71 ? -2.345 16.868 -24.929 1.00 68.83 267 LEU A C 1
ATOM 1053 O O . LEU A 1 71 ? -2.453 15.736 -24.450 1.00 65.81 267 LEU A O 1
ATOM 1069 N N . ASP A 1 72 ? -2.226 17.093 -26.243 1.00 47.04 268 ASP A N 1
ATOM 1070 C CA . ASP A 1 72 ? -2.262 16.024 -27.235 1.00 46.65 268 ASP A CA 1
ATOM 1071 C C . ASP A 1 72 ? -0.849 15.720 -27.713 1.00 54.58 268 ASP A C 1
ATOM 1072 O O . ASP A 1 72 ? -0.194 16.621 -28.262 1.00 49.11 268 ASP A O 1
ATOM 1081 N N . PRO A 1 73 ? -0.340 14.489 -27.563 1.00 63.58 269 PRO A N 1
ATOM 1082 C CA . PRO A 1 73 ? 1.058 14.218 -27.949 1.00 53.58 269 PRO A CA 1
ATOM 1083 C C . PRO A 1 73 ? 1.328 14.356 -29.439 1.00 55.06 269 PRO A C 1
ATOM 1084 O O . PRO A 1 73 ? 2.503 14.404 -29.833 1.00 52.46 269 PRO A O 1
ATOM 1095 N N . ALA A 1 74 ? 0.292 14.397 -30.276 1.00 51.57 270 ALA A N 1
ATOM 1096 C CA . ALA A 1 74 ? 0.471 14.614 -31.705 1.00 54.13 270 ALA A CA 1
ATOM 1097 C C . ALA A 1 74 ? 0.861 16.047 -32.039 1.00 52.43 270 ALA A C 1
ATOM 1098 O O . ALA A 1 74 ? 1.217 16.317 -33.192 1.00 47.76 270 ALA A O 1
ATOM 1105 N N . GLN A 1 75 ? 0.800 16.957 -31.070 1.00 53.73 271 GLN A N 1
ATOM 1106 C CA . GLN A 1 75 ? 1.073 18.372 -31.273 1.00 51.82 271 GLN A CA 1
ATOM 1107 C C . GLN A 1 75 ? 2.226 18.808 -30.379 1.00 49.65 271 GLN A C 1
ATOM 1108 O O . GLN A 1 75 ? 2.447 18.238 -29.308 1.00 50.36 271 GLN A O 1
ATOM 1122 N N . ILE A 1 76 ? 2.952 19.831 -30.825 1.00 41.39 272 ILE A N 1
ATOM 1123 C CA . ILE A 1 76 ? 3.981 20.476 -30.014 1.00 37.75 272 ILE A CA 1
ATOM 1124 C C . ILE A 1 76 ? 3.350 21.660 -29.293 1.00 44.42 272 ILE A C 1
ATOM 1125 O O . ILE A 1 76 ? 2.682 22.493 -29.917 1.00 45.05 272 ILE A O 1
ATOM 1141 N N . TYR A 1 77 ? 3.550 21.737 -27.980 1.00 35.42 273 TYR A N 1
ATOM 1142 C CA . TYR A 1 77 ? 3.060 22.858 -27.190 1.00 33.27 273 TYR A CA 1
ATOM 1143 C C . TYR A 1 77 ? 4.236 23.615 -26.609 1.00 38.19 273 TYR A C 1
ATOM 1144 O O . TYR A 1 77 ? 5.200 23.005 -26.141 1.00 31.57 273 TYR A O 1
ATOM 1162 N N . ARG A 1 78 ? 4.142 24.940 -26.631 1.00 30.29 274 ARG A N 1
ATOM 1163 C CA . ARG A 1 78 ? 5.098 25.806 -25.949 1.00 29.73 274 ARG A CA 1
ATOM 1164 C C . ARG A 1 78 ? 4.474 26.267 -24.638 1.00 31.23 274 ARG A C 1
ATOM 1165 O O . ARG A 1 78 ? 3.487 27.014 -24.638 1.00 31.81 274 ARG A O 1
ATOM 1186 N N . VAL A 1 79 ? 5.063 25.833 -23.528 1.00 29.45 275 VAL A N 1
ATOM 1187 C CA . VAL A 1 79 ? 4.632 26.224 -22.192 1.00 27.03 275 VAL A CA 1
ATOM 1188 C C . VAL A 1 79 ? 5.577 27.302 -21.687 1.00 27.37 275 VAL A C 1
ATOM 1189 O O . VAL A 1 79 ? 6.804 27.134 -21.739 1.00 27.26 275 VAL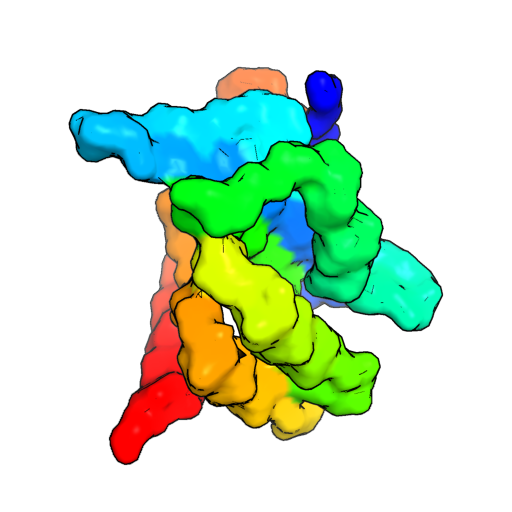 A O 1
ATOM 1202 N N . THR A 1 80 ? 5.015 28.402 -21.194 1.00 28.26 276 THR A N 1
ATOM 1203 C CA . THR A 1 80 ? 5.799 29.494 -20.639 1.00 25.40 276 THR A CA 1
ATOM 1204 C C . THR A 1 80 ? 5.471 29.642 -19.165 1.00 27.20 276 THR A C 1
ATOM 1205 O O . THR A 1 80 ? 4.295 29.679 -18.785 1.00 30.21 276 THR A O 1
ATOM 1216 N N . TRP A 1 81 ? 6.513 29.702 -18.343 1.00 22.90 277 TRP A N 1
ATOM 1217 C CA . TRP A 1 81 ? 6.404 30.049 -16.936 1.00 24.64 277 TRP A CA 1
ATOM 1218 C C . TRP A 1 81 ? 6.984 31.433 -16.724 1.00 26.24 277 TRP A C 1
ATOM 1219 O O . TRP A 1 81 ? 8.116 31.705 -17.140 1.00 28.52 277 TRP A O 1
ATOM 1240 N N . PHE A 1 82 ? 6.220 32.288 -16.056 1.00 24.35 278 PHE A N 1
ATOM 1241 C CA . PHE A 1 82 ? 6.729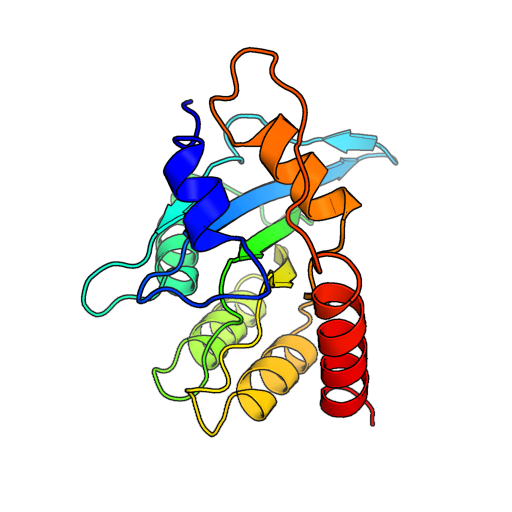 33.510 -15.448 1.00 26.45 278 PHE A CA 1
ATOM 1242 C C . PHE A 1 82 ? 6.832 33.240 -13.951 1.00 26.72 278 PHE A C 1
ATOM 1243 O O . PHE A 1 82 ? 5.813 33.187 -13.251 1.00 27.82 278 PHE A O 1
ATOM 1260 N N . ILE A 1 83 ? 8.057 33.036 -13.462 1.00 24.41 279 ILE A N 1
ATOM 1261 C CA . ILE A 1 83 ? 8.275 32.444 -12.147 1.00 27.18 279 ILE A CA 1
ATOM 1262 C C . ILE A 1 83 ? 9.102 33.418 -11.314 1.00 27.43 279 ILE A C 1
ATOM 1263 O O . ILE A 1 83 ? 10.102 33.965 -11.796 1.00 28.47 279 ILE A O 1
ATOM 1279 N N . SER A 1 84 ? 8.655 33.685 -10.082 1.00 25.10 280 SER A N 1
ATOM 1280 C CA . SER A 1 84 ? 9.285 34.758 -9.322 1.00 24.19 280 SER A CA 1
ATOM 1281 C C . SER A 1 84 ? 10.683 34.385 -8.824 1.00 23.30 280 SER A C 1
ATOM 1282 O O . SER A 1 84 ? 11.499 35.288 -8.602 1.00 27.36 280 SER A O 1
ATOM 1290 N N . TRP A 1 85 ? 10.983 33.091 -8.667 1.00 24.42 281 TRP A N 1
ATOM 1291 C CA . TRP A 1 85 ? 12.331 32.602 -8.368 1.00 25.32 281 TRP A CA 1
ATOM 1292 C C . TRP A 1 85 ? 12.723 31.534 -9.380 1.00 23.25 281 TRP A C 1
ATOM 1293 O O . TRP A 1 85 ? 11.903 30.679 -9.733 1.00 24.08 281 TRP A O 1
ATOM 1314 N N . SER A 1 86 ? 13.984 31.541 -9.818 1.00 27.23 282 SER A N 1
ATOM 1315 C CA . SER A 1 86 ? 14.425 30.495 -10.734 1.00 20.62 282 SER A CA 1
ATOM 1316 C C . SER A 1 86 ? 14.356 29.129 -10.044 1.00 24.10 282 SER A C 1
ATOM 1317 O O . SER A 1 86 ? 14.483 29.034 -8.821 1.00 26.75 282 SER A O 1
ATOM 1325 N N . PRO A 1 87 ? 14.122 28.055 -10.796 1.00 26.07 283 PRO A N 1
ATOM 1326 C CA . PRO A 1 87 ? 13.983 26.741 -10.157 1.00 25.84 283 PRO A CA 1
ATOM 1327 C C . PRO A 1 87 ? 15.247 26.320 -9.420 1.00 28.93 283 PRO A C 1
ATOM 1328 O O . PRO A 1 87 ? 16.368 26.687 -9.784 1.00 27.98 283 PRO A O 1
ATOM 1339 N N . CYS A 1 88 ? 15.043 25.552 -8.356 1.00 27.26 284 CYS A N 1
ATOM 1340 C CA . CYS A 1 88 ? 16.145 25.084 -7.532 1.00 27.05 284 CYS A CA 1
ATOM 1341 C C . CYS A 1 88 ? 16.723 23.780 -8.080 1.00 28.17 284 CYS A C 1
ATOM 1342 O O . CYS A 1 88 ? 16.148 23.120 -8.956 1.00 27.19 284 CYS A O 1
ATOM 1349 N N . PHE A 1 89 ? 17.884 23.413 -7.536 1.00 26.88 285 PHE A N 1
ATOM 135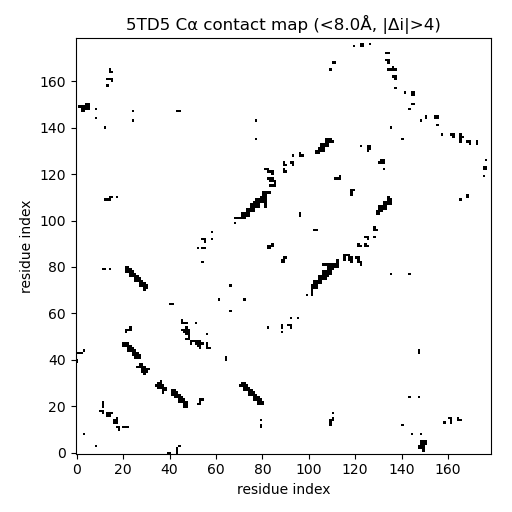0 C CA . PHE A 1 89 ? 18.509 22.118 -7.765 1.00 24.67 285 PHE A CA 1
ATOM 1351 C C . PHE A 1 89 ? 18.447 21.218 -6.541 1.00 28.26 285 PHE A C 1
ATOM 1352 O O . PHE A 1 89 ? 18.109 20.034 -6.653 1.00 30.05 285 PHE A O 1
ATOM 1369 N N . SER A 1 90 ? 18.758 21.762 -5.363 1.00 27.07 286 SER A N 1
ATOM 1370 C CA . SER A 1 90 ? 19.040 20.933 -4.193 1.00 31.58 286 SER A CA 1
ATOM 1371 C C . SER A 1 90 ? 17.807 20.231 -3.625 1.00 32.49 286 SER A C 1
ATOM 1372 O O . SER A 1 90 ? 17.952 19.193 -2.969 1.00 35.60 286 SER A O 1
ATOM 1380 N N . TRP A 1 91 ? 16.606 20.759 -3.836 1.00 29.76 287 TRP A N 1
ATOM 1381 C CA . TRP A 1 91 ? 15.404 20.075 -3.373 1.00 36.23 287 TRP A CA 1
ATOM 1382 C C . TRP A 1 91 ? 14.778 19.210 -4.463 1.00 40.12 287 TRP A C 1
ATOM 1383 O O . TRP A 1 91 ? 13.682 18.665 -4.262 1.00 36.44 287 TRP A O 1
ATOM 1404 N N . GLY A 1 92 ? 15.454 19.070 -5.608 1.00 37.42 288 GLY A N 1
ATOM 1405 C CA . GLY A 1 92 ? 15.155 18.038 -6.580 1.00 41.07 288 GLY A CA 1
ATOM 1406 C C . GLY A 1 92 ? 14.364 18.499 -7.780 1.00 34.39 288 GLY A C 1
ATOM 1407 O O . GLY A 1 92 ? 14.110 17.689 -8.679 1.00 41.80 288 GLY A O 1
ATOM 1411 N N . CYS A 1 93 ? 13.996 19.778 -7.833 1.00 35.85 289 CYS A N 1
ATOM 1412 C CA . CYS A 1 93 ? 12.988 20.237 -8.777 1.00 41.91 289 CYS A CA 1
ATOM 1413 C C . CYS A 1 93 ? 13.520 20.298 -10.210 1.00 40.16 289 CYS A C 1
ATOM 1414 O O . CYS A 1 93 ? 12.827 19.884 -11.147 1.00 33.01 289 CYS A O 1
ATOM 1421 N N . ALA A 1 94 ? 14.740 20.801 -10.412 1.00 28.82 290 ALA A N 1
ATOM 1422 C CA . ALA A 1 94 ? 15.317 20.781 -11.756 1.00 26.17 290 ALA A CA 1
ATOM 1423 C C . ALA A 1 94 ? 15.366 19.358 -12.307 1.00 26.75 290 A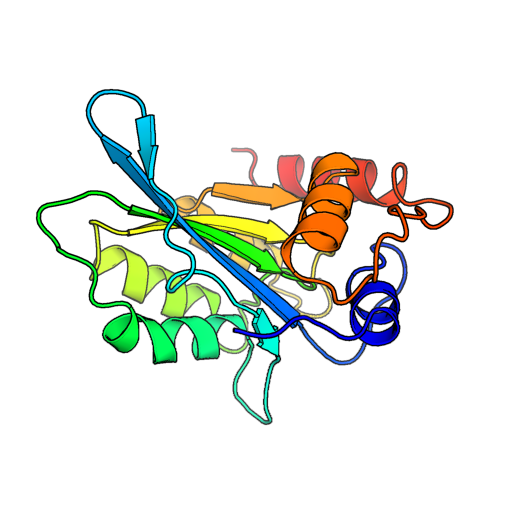LA A C 1
ATOM 1424 O O . ALA A 1 94 ? 15.104 19.132 -13.495 1.00 28.62 290 ALA A O 1
ATOM 1431 N N . GLY A 1 95 ? 15.706 18.385 -11.456 1.00 27.19 291 GLY A N 1
ATOM 1432 C CA . GLY A 1 95 ? 15.726 17.000 -11.896 1.00 33.32 291 GLY A CA 1
ATOM 1433 C C . GLY A 1 95 ? 14.339 16.486 -12.236 1.00 28.42 291 GLY A C 1
ATOM 1434 O O . GLY A 1 95 ? 14.162 15.733 -13.199 1.00 30.37 291 GLY A O 1
ATOM 1438 N N . GLU A 1 96 ? 13.344 16.885 -11.455 1.00 28.40 292 GLU A N 1
ATOM 1439 C CA . GLU A 1 96 ? 11.968 16.494 -11.739 1.00 30.37 292 GLU A CA 1
ATOM 1440 C C . GLU A 1 96 ? 11.468 17.107 -13.039 1.00 30.19 292 GLU A C 1
ATOM 1441 O O . GLU A 1 96 ? 10.768 16.442 -13.813 1.00 30.73 292 GLU A O 1
ATOM 1453 N N . VAL A 1 97 ? 11.792 18.377 -13.282 1.00 29.69 293 VAL A N 1
ATOM 1454 C CA . VAL A 1 97 ? 11.408 19.015 -14.538 1.00 27.32 293 VAL A CA 1
ATOM 1455 C C . VAL A 1 97 ? 12.127 18.359 -15.713 1.00 25.44 293 VAL A C 1
ATOM 1456 O O . VAL A 1 97 ? 11.516 18.097 -16.756 1.00 30.98 293 VAL A O 1
ATOM 1469 N N . ARG A 1 98 ? 13.432 18.091 -15.577 1.00 25.61 294 ARG A N 1
ATOM 1470 C CA . ARG A 1 98 ? 14.156 17.399 -16.642 1.00 25.56 294 ARG A CA 1
ATOM 1471 C C . ARG A 1 98 ? 13.473 16.081 -16.983 1.00 28.58 294 ARG A C 1
ATOM 1472 O O . ARG A 1 98 ? 13.242 15.767 -18.158 1.00 32.15 294 ARG A O 1
ATOM 1493 N N . ALA A 1 99 ? 13.148 15.289 -15.958 1.00 31.62 295 ALA A N 1
ATOM 1494 C CA . ALA A 1 99 ? 12.527 13.991 -16.198 1.00 33.34 295 ALA A CA 1
ATOM 1495 C C . ALA A 1 99 ? 11.194 14.159 -16.900 1.00 31.98 295 ALA A C 1
ATOM 1496 O O . ALA A 1 99 ? 10.879 13.423 -17.842 1.00 34.56 295 ALA A O 1
ATOM 1503 N N . PHE A 1 100 ? 10.404 15.141 -16.465 1.00 29.94 296 PHE A N 1
ATOM 1504 C CA . PHE A 1 100 ? 9.128 15.412 -17.112 1.00 30.14 296 PHE A CA 1
ATOM 1505 C C . PHE A 1 100 ? 9.320 15.736 -18.587 1.00 30.38 296 PHE A C 1
ATOM 1506 O O . PHE A 1 100 ? 8.599 15.212 -19.446 1.00 31.79 296 PHE A O 1
ATOM 1523 N N . LEU A 1 101 ? 10.294 16.593 -18.899 1.00 28.24 297 LEU A N 1
ATOM 1524 C CA . LEU A 1 101 ? 10.526 16.977 -20.285 1.00 26.26 297 LEU A CA 1
ATOM 1525 C C . LEU A 1 101 ? 10.982 15.793 -21.125 1.00 30.89 297 LEU A C 1
ATOM 1526 O O . LEU A 1 101 ? 10.619 15.698 -22.299 1.00 30.91 297 LEU A O 1
ATOM 1542 N N . GLN A 1 102 ? 11.749 14.870 -20.543 1.00 27.59 298 GLN A N 1
ATOM 1543 C CA . GLN A 1 102 ? 12.195 13.709 -21.309 1.00 30.39 298 GLN A CA 1
ATOM 1544 C C . GLN A 1 102 ? 11.041 12.756 -21.589 1.00 32.94 298 GLN A C 1
ATOM 1545 O O . GLN A 1 102 ? 11.011 12.102 -22.637 1.00 37.16 298 GLN A O 1
ATOM 1559 N N . GLU A 1 103 ? 10.085 12.675 -20.672 1.00 31.45 299 GLU A N 1
ATOM 1560 C CA . GLU A 1 103 ? 8.933 11.796 -20.813 1.00 40.16 299 GLU A CA 1
ATOM 1561 C C . GLU A 1 103 ? 7.801 12.431 -21.609 1.00 36.06 299 GLU A C 1
ATOM 1562 O O . GLU A 1 103 ? 6.868 11.729 -22.014 1.00 39.40 299 GLU A O 1
ATOM 1574 N N . ASN A 1 104 ? 7.861 13.734 -21.839 1.00 32.21 300 ASN A N 1
ATOM 1575 C CA . ASN A 1 104 ? 6.820 14.470 -22.548 1.00 32.72 300 ASN A CA 1
ATOM 1576 C C . ASN A 1 104 ? 7.503 15.347 -23.595 1.00 28.67 300 ASN A C 1
ATOM 1577 O O . ASN A 1 104 ? 7.592 16.566 -23.449 1.00 30.25 300 ASN A O 1
ATOM 1588 N N . THR A 1 105 ? 8.004 14.713 -24.657 1.00 32.88 301 THR A N 1
ATOM 1589 C CA . THR A 1 105 ? 8.815 15.459 -25.607 1.00 33.73 301 THR A CA 1
ATOM 1590 C C . THR A 1 105 ? 7.985 16.399 -26.466 1.00 36.45 301 THR A C 1
ATOM 1591 O O . THR A 1 105 ? 8.555 17.240 -27.162 1.00 31.05 301 THR A O 1
ATOM 1602 N N . HIS A 1 106 ? 6.662 16.287 -26.424 1.00 31.89 302 HIS A N 1
ATOM 1603 C CA . HIS A 1 106 ? 5.794 17.241 -27.098 1.00 36.44 302 HIS A CA 1
ATOM 1604 C C . HIS A 1 106 ? 5.658 18.556 -26.337 1.00 33.45 302 HIS A C 1
ATOM 1605 O O . HIS A 1 106 ? 5.094 19.513 -26.884 1.00 36.99 302 HIS A O 1
ATOM 1619 N N . VAL A 1 107 ? 6.182 18.638 -25.115 1.00 30.82 303 VAL A N 1
ATOM 1620 C CA . VAL A 1 107 ? 6.134 19.853 -24.306 1.00 30.95 303 VAL A CA 1
ATOM 1621 C C . VAL A 1 107 ? 7.474 20.560 -24.412 1.00 32.87 303 VAL A C 1
ATOM 1622 O O . VAL A 1 107 ? 8.526 19.965 -24.141 1.00 30.23 303 VAL A O 1
ATOM 1635 N N . ARG A 1 108 ? 7.428 21.833 -24.792 1.00 25.46 304 ARG A N 1
ATOM 1636 C CA . ARG A 1 108 ? 8.600 22.683 -24.884 1.00 27.09 304 ARG A CA 1
ATOM 1637 C C . ARG A 1 108 ? 8.410 23.820 -23.895 1.00 29.59 304 ARG A C 1
ATOM 1638 O O . ARG A 1 108 ? 7.419 24.551 -23.970 1.00 36.77 304 ARG A O 1
ATOM 1659 N N . LEU A 1 109 ? 9.354 23.971 -22.979 1.00 28.17 305 LEU A N 1
ATOM 1660 C CA . LEU A 1 109 ? 9.192 24.840 -21.823 1.00 25.28 305 LEU A CA 1
ATOM 1661 C C . LEU A 1 109 ? 10.077 26.069 -21.942 1.00 25.91 305 LEU A C 1
ATOM 1662 O O . LEU A 1 109 ? 11.267 25.952 -22.260 1.00 28.53 305 LEU A O 1
ATOM 1678 N N . ARG A 1 110 ? 9.490 27.236 -21.680 1.00 27.22 306 ARG A N 1
ATOM 1679 C CA . ARG A 1 110 ? 10.220 28.486 -21.507 1.00 26.38 306 ARG A CA 1
ATOM 1680 C C . ARG A 1 110 ? 10.068 28.924 -20.059 1.00 26.15 306 ARG A C 1
ATOM 1681 O O . ARG A 1 110 ? 8.943 29.094 -19.574 1.00 27.37 306 ARG A O 1
ATOM 1702 N N . ILE A 1 111 ? 11.192 29.097 -19.374 1.00 24.63 307 ILE A N 1
ATOM 1703 C CA . ILE A 1 111 ? 11.204 29.521 -17.981 1.00 24.26 307 ILE A CA 1
ATOM 1704 C C . ILE A 1 111 ? 11.753 30.933 -17.944 1.00 27.12 307 ILE A C 1
ATOM 1705 O O . ILE A 1 111 ? 12.937 31.157 -18.235 1.00 28.26 307 ILE A O 1
ATOM 1721 N N . LYS A 1 112 ? 10.897 31.874 -17.572 1.00 25.31 308 LYS A N 1
ATOM 1722 C CA . LYS A 1 112 ? 11.245 33.288 -17.455 1.00 25.51 308 LYS A CA 1
ATOM 1723 C C . LYS A 1 112 ? 11.185 33.654 -15.982 1.00 25.51 308 LYS A C 1
ATOM 1724 O O . LYS A 1 112 ? 10.096 33.755 -15.403 1.00 25.86 308 LYS A O 1
ATOM 1743 N N . ALA A 1 113 ? 12.355 33.855 -15.381 1.00 25.59 309 ALA A N 1
ATOM 1744 C CA . ALA A 1 113 ? 12.479 34.083 -13.950 1.00 26.39 309 ALA A CA 1
ATOM 1745 C C . ALA A 1 113 ? 12.647 35.565 -13.657 1.00 28.08 309 ALA A C 1
ATOM 1746 O O . ALA A 1 113 ? 13.433 36.252 -14.315 1.00 28.49 309 ALA A O 1
ATOM 1753 N N . ALA A 1 114 ? 11.913 36.046 -12.648 1.00 24.73 310 ALA A N 1
ATOM 1754 C CA . ALA A 1 114 ? 12.095 37.418 -12.181 1.00 27.87 310 ALA A CA 1
ATOM 1755 C C . ALA A 1 114 ? 13.409 37.586 -11.422 1.00 30.48 310 ALA A C 1
ATOM 1756 O O . ALA A 1 114 ? 14.063 38.632 -11.534 1.00 28.89 310 ALA A O 1
ATOM 1763 N N . ARG A 1 115 ? 13.791 36.577 -10.635 1.00 25.79 311 ARG A N 1
ATOM 1764 C CA . ARG A 1 115 ? 14.984 36.585 -9.800 1.00 23.20 311 ARG A CA 1
ATOM 1765 C C . ARG A 1 115 ? 15.692 35.234 -9.887 1.00 24.50 311 ARG A C 1
ATOM 1766 O O . ARG A 1 115 ? 15.086 34.211 -10.219 1.00 24.56 311 ARG A O 1
ATOM 1787 N N . ILE A 1 116 ? 16.985 35.230 -9.549 1.00 26.60 312 ILE A N 1
ATOM 1788 C CA . ILE A 1 116 ? 17.773 34.007 -9.500 1.00 24.63 312 ILE A CA 1
ATOM 1789 C C . ILE A 1 116 ? 17.853 33.539 -8.054 1.00 27.16 312 ILE A C 1
ATOM 1790 O O . ILE A 1 116 ? 18.260 34.296 -7.164 1.00 28.79 312 ILE A O 1
ATOM 1806 N N . TYR A 1 117 ? 17.488 32.281 -7.826 1.00 26.54 313 TYR A N 1
ATOM 1807 C CA . TYR A 1 117 ? 17.374 31.722 -6.480 1.00 28.10 313 TYR A CA 1
ATOM 1808 C C . TYR A 1 117 ? 18.736 31.191 -6.022 1.00 31.29 313 TYR A C 1
ATOM 1809 O O . TYR A 1 117 ? 18.956 29.989 -5.854 1.00 29.57 313 TYR A O 1
ATOM 1827 N N . ASP A 1 118 ? 19.678 32.120 -5.813 1.00 24.45 314 ASP A N 1
ATOM 1828 C CA . ASP A 1 118 ? 21.025 31.694 -5.441 1.00 27.15 314 ASP A CA 1
ATOM 1829 C C . ASP A 1 118 ? 21.169 31.427 -3.946 1.00 31.02 314 ASP A C 1
ATOM 1830 O O . ASP A 1 118 ? 22.286 31.160 -3.489 1.00 33.02 314 ASP A O 1
ATOM 1839 N N . TYR A 1 119 ? 20.069 31.464 -3.189 1.00 32.34 315 TYR A N 1
ATOM 1840 C CA . TYR A 1 119 ? 20.061 30.823 -1.878 1.00 32.22 315 TYR A CA 1
ATOM 1841 C C . TYR A 1 119 ? 20.447 29.357 -2.011 1.00 32.10 315 TYR A C 1
ATOM 1842 O O . TYR A 1 119 ? 21.148 28.807 -1.154 1.00 36.59 315 TYR A O 1
ATOM 1860 N N . ASP A 1 120 ? 20.013 28.719 -3.090 1.00 29.78 316 ASP A N 1
ATOM 1861 C CA . ASP A 1 120 ? 20.441 27.369 -3.390 1.00 29.15 316 ASP A CA 1
ATOM 1862 C C . ASP A 1 120 ? 21.886 27.418 -3.865 1.00 39.03 316 ASP A C 1
ATOM 1863 O O . ASP A 1 120 ? 22.155 27.971 -4.938 1.00 32.30 316 ASP A O 1
ATOM 1872 N N . PRO A 1 121 ? 22.847 26.867 -3.123 1.00 31.48 317 PRO A N 1
ATOM 1873 C CA . PRO A 1 121 ? 24.238 26.952 -3.591 1.00 31.86 317 PRO A CA 1
ATOM 1874 C C . PRO A 1 121 ? 24.445 26.313 -4.951 1.00 33.35 317 PRO A C 1
ATOM 1875 O O . PRO A 1 121 ? 25.438 26.628 -5.624 1.00 32.78 317 PRO A O 1
ATOM 1886 N N . LEU A 1 122 ? 23.535 25.437 -5.382 1.00 30.10 318 LEU A N 1
ATOM 1887 C CA . LEU A 1 122 ? 23.621 24.773 -6.677 1.00 30.14 318 LEU A CA 1
ATOM 1888 C C . LEU A 1 122 ? 22.686 25.408 -7.711 1.00 31.02 318 LEU A C 1
ATOM 1889 O O . LEU A 1 122 ? 22.259 24.741 -8.663 1.00 29.87 318 LEU A O 1
ATOM 1905 N N . TYR A 1 123 ? 22.399 26.704 -7.561 1.00 30.83 319 TYR A N 1
ATOM 1906 C CA . TYR A 1 123 ? 21.500 27.392 -8.486 1.00 27.22 319 TYR A CA 1
ATOM 1907 C C . TYR A 1 123 ? 22.003 27.339 -9.921 1.00 28.57 319 TYR A C 1
ATOM 1908 O O . TYR A 1 123 ? 21.189 27.291 -10.853 1.00 29.74 319 TYR A O 1
ATOM 1926 N N . LYS A 1 124 ? 23.323 27.359 -10.130 1.00 29.10 320 LYS A N 1
ATOM 1927 C CA . LYS A 1 124 ? 23.839 27.314 -11.497 1.00 29.35 320 LYS A CA 1
ATOM 1928 C C . LYS A 1 124 ? 23.577 25.956 -12.131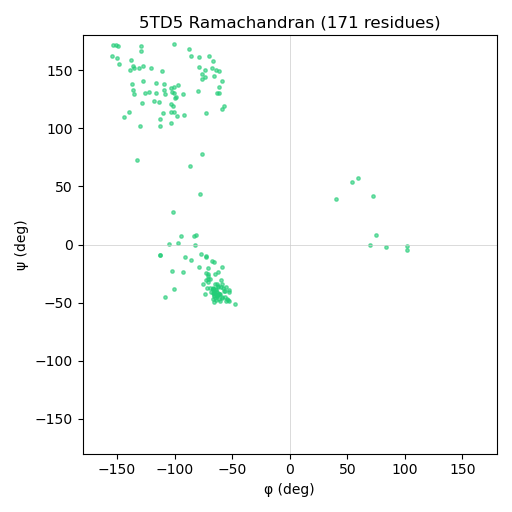 1.00 31.08 320 LYS A C 1
ATOM 1929 O O . LYS A 1 124 ? 23.220 25.869 -13.313 1.00 26.54 320 LYS A O 1
ATOM 1948 N N . GLU A 1 125 ? 23.755 24.889 -11.356 1.00 29.25 321 GLU A N 1
ATOM 1949 C CA . GLU A 1 125 ? 23.501 23.545 -11.854 1.00 30.71 321 GLU A CA 1
ATOM 1950 C C . GLU A 1 125 ? 22.033 23.356 -12.241 1.00 26.76 321 GLU A C 1
ATOM 1951 O O . GLU A 1 125 ? 21.729 22.644 -13.211 1.00 28.31 321 GLU A O 1
ATOM 1963 N N . ALA A 1 126 ? 21.104 23.974 -11.500 1.00 28.95 322 ALA A N 1
ATOM 1964 C CA . ALA A 1 126 ? 19.694 23.911 -11.886 1.00 25.72 322 ALA A CA 1
ATOM 1965 C C . ALA A 1 126 ? 19.480 24.514 -13.267 1.00 25.76 322 ALA A C 1
ATOM 1966 O O . ALA A 1 126 ? 18.817 23.919 -14.125 1.00 26.80 322 ALA A O 1
ATOM 1973 N N . LEU A 1 127 ? 20.032 25.707 -13.496 1.00 27.49 323 LEU A N 1
ATOM 1974 C CA . LEU A 1 127 ? 19.808 26.395 -14.762 1.00 26.81 323 LEU A CA 1
ATOM 1975 C C . LEU A 1 127 ? 20.442 25.631 -15.918 1.00 27.63 323 LEU A C 1
ATOM 1976 O O . LEU A 1 127 ? 19.830 25.472 -16.983 1.00 28.29 323 LEU A O 1
ATOM 1992 N N . GLN A 1 128 ? 21.647 25.109 -15.711 1.00 23.95 324 GLN A N 1
ATOM 1993 C CA . GLN A 1 128 ? 22.316 24.345 -16.752 1.00 26.26 324 GLN A CA 1
ATOM 1994 C C . GLN A 1 128 ? 21.575 23.045 -17.050 1.00 26.59 324 GLN A C 1
ATOM 1995 O O . GLN A 1 128 ? 21.496 22.622 -18.211 1.00 27.62 324 GLN A O 1
ATOM 2009 N N . MET A 1 129 ? 21.031 22.388 -16.020 1.00 29.16 325 MET A N 1
ATOM 2010 C CA . MET A 1 129 ? 20.304 21.144 -16.257 1.00 27.91 325 MET A CA 1
ATOM 2011 C C . MET A 1 129 ? 19.029 21.394 -17.049 1.00 29.88 325 MET A C 1
ATOM 2012 O O . MET A 1 129 ? 18.693 20.621 -17.956 1.00 31.01 325 MET A O 1
ATOM 2026 N N . LEU A 1 130 ? 18.308 22.463 -16.712 1.00 28.03 326 LEU A N 1
ATOM 2027 C CA . LEU A 1 130 ? 17.103 22.820 -17.446 1.00 26.10 326 LEU A CA 1
ATOM 2028 C C . LEU A 1 130 ? 17.439 23.157 -18.890 1.00 26.12 326 LEU A C 1
ATOM 2029 O O . LEU A 1 130 ? 16.771 22.686 -19.823 1.00 28.72 326 LEU A O 1
ATOM 2045 N N . ARG A 1 131 ? 18.512 23.920 -19.098 1.00 26.63 327 ARG A N 1
ATOM 2046 C CA . ARG A 1 131 ? 18.964 24.194 -20.456 1.00 28.35 327 ARG A CA 1
ATOM 2047 C C . ARG A 1 131 ? 19.290 22.895 -21.183 1.00 30.42 327 ARG A C 1
ATOM 2048 O O . ARG A 1 131 ? 18.889 22.693 -22.339 1.00 28.86 327 ARG A O 1
ATOM 2069 N N . ASP A 1 132 ? 20.012 21.995 -20.510 1.00 25.35 328 ASP A N 1
ATOM 2070 C CA . ASP A 1 132 ? 20.413 20.742 -21.143 1.00 31.66 328 ASP A CA 1
ATOM 2071 C C . ASP A 1 132 ? 19.210 19.868 -21.465 1.00 34.82 328 ASP A C 1
ATOM 2072 O O . ASP A 1 132 ? 19.278 19.035 -22.377 1.00 36.33 328 ASP A O 1
ATOM 2081 N N . ALA A 1 133 ? 18.114 20.039 -20.731 1.00 31.15 329 ALA A N 1
ATOM 2082 C CA . ALA A 1 133 ? 16.892 19.276 -20.946 1.00 29.70 329 ALA A CA 1
ATOM 2083 C C . ALA A 1 133 ? 16.025 19.833 -22.066 1.00 34.44 329 ALA A C 1
ATOM 2084 O O . ALA A 1 133 ? 14.953 19.274 -22.330 1.00 32.34 329 ALA A O 1
ATOM 2091 N N . GLY A 1 134 ? 16.447 20.919 -22.713 1.00 30.08 330 GLY A N 1
ATOM 2092 C CA . GLY A 1 134 ? 15.699 21.508 -23.801 1.00 34.37 330 GLY A CA 1
ATOM 2093 C C . GLY A 1 134 ? 14.912 22.749 -23.445 1.00 31.09 330 GLY A C 1
ATOM 2094 O O . GLY A 1 134 ? 14.318 23.361 -24.339 1.00 33.32 330 GLY A O 1
ATOM 2098 N N . ALA A 1 135 ? 14.890 23.147 -22.177 1.00 26.53 331 ALA A N 1
ATOM 2099 C CA . ALA A 1 135 ? 14.142 24.326 -21.777 1.00 25.63 331 ALA A CA 1
ATOM 2100 C C . ALA A 1 135 ? 14.898 25.591 -22.181 1.00 28.36 331 ALA A C 1
ATOM 2101 O O . ALA A 1 135 ? 16.131 25.621 -22.212 1.00 30.07 331 ALA A O 1
ATOM 2108 N N . GLN A 1 136 ? 14.144 26.633 -22.515 1.00 28.16 332 GLN A N 1
ATOM 2109 C CA . GLN A 1 136 ? 14.711 27.953 -22.775 1.00 27.58 332 GLN A CA 1
ATOM 2110 C C . GLN A 1 136 ? 14.553 28.785 -21.512 1.00 29.39 332 GLN A C 1
ATOM 2111 O O . GLN A 1 136 ? 13.438 29.154 -21.140 1.00 29.88 332 GLN A O 1
ATOM 2125 N N . VAL A 1 137 ? 15.674 29.065 -20.855 1.00 28.13 333 VAL A N 1
ATOM 2126 C CA . VAL A 1 137 ? 15.701 29.765 -19.578 1.00 26.95 333 VAL A CA 1
ATOM 2127 C C . VAL A 1 137 ? 16.103 31.206 -19.843 1.00 27.07 333 VAL A C 1
ATOM 2128 O O . VAL A 1 137 ? 17.087 31.459 -20.550 1.00 29.37 333 VAL A O 1
ATOM 2141 N N . SER A 1 138 ? 15.344 32.148 -19.283 1.00 26.85 334 SER A N 1
ATOM 2142 C CA . SER A 1 138 ? 15.641 33.563 -19.446 1.00 29.01 334 SER A CA 1
ATOM 2143 C C . SER A 1 138 ? 15.196 34.331 -18.209 1.00 25.85 334 SER A C 1
ATOM 2144 O O . SER A 1 138 ? 14.509 33.802 -17.328 1.00 25.82 334 SER A O 1
ATOM 2152 N N . ILE A 1 139 ? 15.590 35.604 -18.170 1.00 24.59 335 ILE A N 1
ATOM 2153 C CA . ILE A 1 139 ? 15.244 36.532 -17.100 1.00 27.49 335 ILE A CA 1
ATOM 2154 C C . ILE A 1 139 ? 14.136 37.454 -17.589 1.00 27.92 335 ILE A C 1
ATOM 2155 O O . ILE A 1 139 ? 14.222 38.014 -18.691 1.00 31.83 335 ILE A O 1
ATOM 2171 N N . MET A 1 140 ? 13.121 37.651 -16.750 1.00 25.55 336 MET A N 1
ATOM 2172 C CA . MET A 1 140 ? 12.010 38.511 -17.122 1.00 28.30 336 MET A CA 1
ATOM 2173 C C . MET A 1 140 ? 12.494 39.933 -17.371 1.00 28.54 336 MET A C 1
ATOM 2174 O O . MET A 1 140 ? 13.297 40.478 -16.609 1.00 31.21 336 MET A O 1
ATOM 2188 N N . THR A 1 141 ? 11.996 40.519 -18.456 1.00 27.73 337 THR A N 1
ATOM 2189 C CA . THR A 1 141 ? 12.249 41.898 -18.857 1.00 29.98 337 THR A CA 1
ATOM 2190 C C . THR A 1 141 ? 11.075 42.801 -18.483 1.00 33.99 337 THR A C 1
ATOM 2191 O O . THR A 1 141 ? 10.001 42.341 -18.096 1.00 31.70 337 THR A O 1
ATOM 2202 N N . TYR A 1 142 ? 11.278 44.112 -18.667 1.00 34.42 338 TYR A N 1
ATOM 2203 C CA . TYR A 1 142 ? 10.195 45.075 -18.471 1.00 29.31 338 TYR A CA 1
ATOM 2204 C C . TYR A 1 142 ? 8.926 44.626 -19.180 1.00 32.34 338 TYR A C 1
ATOM 2205 O O . TYR A 1 142 ? 7.845 44.584 -18.577 1.00 34.78 338 TYR A O 1
ATOM 2223 N N . ASP A 1 143 ? 9.042 44.291 -20.471 1.00 33.94 339 ASP A N 1
ATOM 2224 C CA . ASP A 1 143 ? 7.878 43.908 -21.262 1.00 34.62 339 ASP A CA 1
ATOM 2225 C C . ASP A 1 143 ? 7.181 42.689 -20.682 1.00 38.45 339 ASP A C 1
ATOM 2226 O O . ASP A 1 143 ? 5.949 42.583 -20.736 1.00 35.17 339 ASP A O 1
ATOM 2235 N N . GLU A 1 144 ? 7.950 41.742 -20.147 1.00 38.59 340 GLU A N 1
ATOM 2236 C CA . GLU A 1 144 ? 7.337 40.536 -19.611 1.00 32.67 340 GLU A CA 1
ATOM 2237 C C . GLU A 1 144 ? 6.663 40.805 -18.268 1.00 32.20 340 GLU A C 1
ATOM 2238 O O . GLU A 1 144 ? 5.610 40.221 -17.978 1.00 32.75 340 GLU A O 1
ATOM 2250 N N . PHE A 1 145 ? 7.214 41.706 -17.450 1.00 30.41 341 PHE A N 1
ATOM 2251 C CA . PHE A 1 145 ? 6.478 42.125 -16.263 1.00 34.51 341 PHE A CA 1
ATOM 2252 C C . PHE A 1 145 ? 5.185 42.813 -16.655 1.00 35.85 341 PHE A C 1
ATOM 2253 O O . PHE A 1 145 ? 4.129 42.547 -16.072 1.00 35.64 341 PHE A O 1
ATOM 2270 N N . GLU A 1 146 ? 5.245 43.699 -17.649 1.00 32.28 342 GLU A N 1
ATOM 2271 C CA . GLU A 1 146 ? 4.033 44.387 -18.082 1.00 33.14 342 GLU A CA 1
ATOM 2272 C C . GLU A 1 146 ? 3.023 43.401 -18.647 1.00 40.04 342 GLU A C 1
ATOM 2273 O O . GLU A 1 146 ? 1.824 43.487 -18.349 1.00 39.29 342 GLU A O 1
ATOM 2285 N N . TYR A 1 147 ? 3.488 42.455 -19.466 1.00 41.47 343 TYR A N 1
ATOM 2286 C CA . TYR A 1 147 ? 2.603 41.418 -19.987 1.00 38.19 343 TYR A CA 1
ATOM 2287 C C . TYR A 1 147 ? 1.916 40.657 -18.862 1.00 34.01 343 TYR A C 1
ATOM 2288 O O . TYR A 1 147 ? 0.712 40.385 -18.926 1.00 37.09 343 TYR A O 1
ATOM 2306 N N . CYS A 1 148 ? 2.669 40.280 -17.827 1.00 36.13 344 CYS A N 1
ATOM 2307 C CA . CYS A 1 148 ? 2.060 39.543 -16.725 1.00 32.49 344 CYS A CA 1
ATOM 2308 C C . CYS A 1 148 ? 1.058 40.404 -15.976 1.00 32.14 344 CYS A C 1
ATOM 2309 O O . CYS A 1 148 ? -0.029 39.931 -15.631 1.00 36.63 344 CYS A O 1
ATOM 2317 N N . TRP A 1 149 ? 1.413 41.664 -15.708 1.00 34.07 345 TRP A N 1
ATOM 2318 C CA . TRP A 1 149 ? 0.466 42.592 -15.099 1.00 35.81 345 TRP A CA 1
ATOM 2319 C C . TRP A 1 149 ? -0.822 42.652 -15.912 1.00 44.68 345 TRP A C 1
ATOM 2320 O O . TRP A 1 149 ? -1.922 42.516 -15.365 1.00 40.90 345 TRP A O 1
ATOM 2341 N N . ASP A 1 150 ? -0.698 42.808 -17.235 1.00 34.89 346 ASP A N 1
ATOM 2342 C CA . ASP A 1 150 ? -1.878 42.951 -18.087 1.00 41.17 346 ASP A CA 1
ATOM 2343 C C . ASP A 1 150 ? -2.662 41.649 -18.223 1.00 50.70 346 ASP A C 1
ATOM 2344 O O . ASP A 1 150 ? -3.872 41.680 -18.473 1.00 43.50 346 ASP A O 1
ATOM 2353 N N . THR A 1 151 ? -2.001 40.503 -18.084 1.00 45.19 347 THR A N 1
ATOM 2354 C CA . THR A 1 151 ? -2.610 39.220 -18.425 1.00 37.12 347 THR A CA 1
ATOM 2355 C C . THR A 1 151 ? -3.124 38.456 -17.213 1.00 39.33 347 THR A C 1
ATOM 2356 O O . THR A 1 151 ? -4.182 37.827 -17.296 1.00 44.93 347 THR A O 1
ATOM 2367 N N . PHE A 1 152 ? -2.409 38.494 -16.088 1.00 39.93 348 PHE A N 1
ATOM 2368 C CA . PHE A 1 152 ? -2.707 37.625 -14.960 1.00 38.28 348 PHE A CA 1
ATOM 2369 C C . PHE A 1 152 ? -3.215 38.345 -13.722 1.00 40.66 348 PHE A C 1
ATOM 2370 O O . PHE A 1 152 ? -3.643 37.670 -12.782 1.00 41.32 348 PHE A O 1
ATOM 2387 N N . VAL A 1 153 ? -3.175 39.677 -13.682 1.00 45.32 349 VAL A N 1
ATOM 2388 C CA . VAL A 1 153 ? -3.394 40.435 -12.453 1.00 45.87 349 VAL A CA 1
ATOM 2389 C C . VAL A 1 153 ? -4.738 41.152 -12.513 1.00 54.51 349 VAL A C 1
ATOM 2390 O O . VAL A 1 153 ? -5.119 41.714 -13.547 1.00 48.82 349 VAL A O 1
ATOM 2403 N N . TYR A 1 154 ? -5.454 41.126 -11.388 1.00 41.08 350 TYR A N 1
ATOM 2404 C CA . TYR A 1 154 ? -6.737 41.814 -11.229 1.00 47.97 350 TYR A CA 1
ATOM 2405 C C . TYR A 1 154 ? -6.447 43.302 -11.056 1.00 52.37 350 TYR A C 1
ATOM 2406 O O . TYR A 1 154 ? -6.479 43.860 -9.956 1.00 55.65 350 TYR A O 1
ATOM 2424 N N . ARG A 1 155 ? -6.152 43.953 -12.180 1.00 46.10 351 ARG A N 1
ATOM 2425 C CA . ARG A 1 155 ? -5.667 45.324 -12.171 1.00 51.27 351 ARG A CA 1
ATOM 2426 C C . ARG A 1 155 ? -6.775 46.350 -12.316 1.00 63.06 351 ARG A C 1
ATOM 2427 O O . ARG A 1 155 ? -6.585 47.502 -11.909 1.00 56.12 351 ARG A O 1
ATOM 2448 N N . GLN A 1 156 ? -7.915 45.966 -12.889 1.00 52.74 352 GLN A N 1
ATOM 2449 C CA . GLN A 1 156 ? -9.059 46.865 -13.046 1.00 68.18 352 GLN A CA 1
ATOM 2450 C C . GLN A 1 156 ? -8.678 48.094 -13.876 1.00 65.09 352 GLN A C 1
ATOM 2451 O O . GLN A 1 156 ? -8.813 49.240 -13.442 1.00 77.68 352 GLN A O 1
ATOM 2465 N N . GLY A 1 157 ? -8.192 47.832 -15.089 1.00 70.00 353 GLY A N 1
ATOM 2466 C CA . GLY A 1 157 ? -7.865 48.885 -16.030 1.00 77.08 353 GLY A CA 1
ATOM 2467 C C . GLY A 1 157 ? -6.660 49.729 -15.676 1.00 80.56 353 GLY A C 1
ATOM 2468 O O . GLY A 1 157 ? -6.321 50.642 -16.439 1.00 73.97 353 GLY A O 1
ATOM 2472 N N . CYS A 1 158 ? -6.004 49.464 -14.555 1.00 66.19 354 CYS A N 1
ATOM 2473 C CA . CYS A 1 158 ? -4.834 50.238 -14.155 1.00 60.09 354 CYS A CA 1
ATOM 2474 C C . CYS A 1 158 ? -3.605 49.753 -14.920 1.00 64.40 354 CYS A C 1
ATOM 2475 O O . CYS A 1 158 ? -3.366 48.544 -14.985 1.00 63.52 354 CYS A O 1
ATOM 2483 N N . PRO A 1 159 ? -2.807 50.647 -15.502 1.00 72.82 355 PRO A N 1
ATOM 2484 C CA . PRO A 1 159 ? -1.638 50.201 -16.266 1.00 67.10 355 PRO A CA 1
ATOM 2485 C C . PRO A 1 159 ? -0.469 49.827 -15.364 1.00 58.55 355 PRO A C 1
ATOM 2486 O O . PRO A 1 159 ? -0.386 50.224 -14.201 1.00 43.66 355 PRO A O 1
ATOM 2497 N N . PHE A 1 160 ? 0.453 49.057 -15.939 1.00 63.10 356 PHE A N 1
ATOM 2498 C CA . PHE A 1 160 ? 1.620 48.595 -15.196 1.00 54.68 356 PHE A CA 1
ATOM 2499 C C . PHE A 1 160 ? 2.451 49.779 -14.724 1.00 52.69 356 PHE A C 1
ATOM 2500 O O . PHE A 1 160 ? 2.780 50.677 -15.504 1.00 53.01 356 PHE A O 1
ATOM 2517 N N . GLN A 1 161 ? 2.790 49.774 -13.438 1.00 46.58 357 GLN A N 1
ATOM 2518 C CA . GLN A 1 161 ? 3.642 50.805 -12.857 1.00 57.56 357 GLN A CA 1
ATOM 2519 C C . GLN A 1 161 ? 4.970 50.183 -12.439 1.00 45.80 357 GLN A C 1
ATOM 2520 O O . GLN A 1 161 ? 5.039 49.502 -11.403 1.00 41.22 357 GLN A O 1
ATOM 2534 N N . PRO A 1 162 ? 6.042 50.359 -13.213 1.00 45.05 358 PRO A N 1
ATOM 2535 C CA . PRO A 1 162 ? 7.317 49.725 -12.859 1.00 41.00 358 PRO A CA 1
ATOM 2536 C C . PRO A 1 162 ? 7.904 50.272 -11.571 1.00 42.89 358 PRO A C 1
ATOM 2537 O O . PRO A 1 162 ? 7.782 51.460 -11.255 1.00 44.52 358 PRO A O 1
ATOM 2548 N N . TRP A 1 163 ? 8.542 49.381 -10.825 1.00 43.57 359 TRP A N 1
ATOM 2549 C CA . TRP A 1 163 ? 9.293 49.763 -9.642 1.00 52.58 359 TRP A CA 1
ATOM 2550 C C . TRP A 1 163 ? 10.652 50.325 -10.047 1.00 51.95 359 TRP A C 1
ATOM 2551 O O . TRP A 1 163 ? 11.196 49.998 -11.106 1.00 44.07 359 TRP A O 1
ATOM 2572 N N . ASP A 1 164 ? 11.194 51.194 -9.201 1.00 53.02 360 ASP A N 1
ATOM 2573 C CA . ASP A 1 164 ? 12.526 51.722 -9.456 1.00 61.03 360 ASP A CA 1
ATOM 2574 C C . ASP A 1 164 ? 13.531 50.578 -9.518 1.00 49.48 360 ASP A C 1
ATOM 2575 O O . ASP A 1 164 ? 13.447 49.613 -8.754 1.00 42.22 360 ASP A O 1
ATOM 2584 N N . GLY A 1 165 ? 14.479 50.685 -10.447 1.00 44.11 361 GLY A N 1
ATOM 2585 C CA . GLY A 1 165 ? 15.519 49.691 -10.589 1.00 42.37 361 GLY A CA 1
ATOM 2586 C C . GLY A 1 165 ? 15.142 48.474 -11.402 1.00 37.04 361 GLY A C 1
ATOM 2587 O O . GLY A 1 165 ? 15.996 47.603 -11.606 1.00 32.90 361 GLY A O 1
ATOM 2591 N N . LEU A 1 166 ? 13.897 48.377 -11.877 1.00 37.46 362 LEU A N 1
ATOM 2592 C CA . LEU A 1 166 ? 13.468 47.184 -12.606 1.00 34.12 362 LEU A CA 1
ATOM 2593 C C . LEU A 1 166 ? 14.455 46.828 -13.710 1.00 34.62 362 LEU A C 1
ATOM 2594 O O . LEU A 1 166 ? 14.903 45.680 -13.817 1.00 33.53 362 LEU A O 1
ATOM 2610 N N A GLU A 1 167 ? 14.794 47.808 -14.548 0.63 36.02 363 GLU A N 1
ATOM 2611 N N B GLU A 1 167 ? 14.813 47.806 -14.544 0.37 36.05 363 GLU A N 1
ATOM 2612 C CA A GLU A 1 167 ? 15.647 47.551 -15.702 0.63 37.39 363 GLU A CA 1
ATOM 2613 C CA B GLU A 1 167 ? 15.646 47.518 -15.708 0.37 37.24 363 GLU A CA 1
ATOM 2614 C C A GLU A 1 167 ? 17.062 47.178 -15.275 0.63 33.85 363 GLU A C 1
ATOM 2615 C C B GLU A 1 167 ? 17.083 47.199 -15.304 0.37 34.45 363 GLU A C 1
ATOM 2616 O O A GLU A 1 167 ? 17.654 46.232 -15.813 0.63 32.49 363 GLU A O 1
ATOM 2617 O O B GLU A 1 167 ? 17.716 46.311 -15.891 0.37 34.72 363 GLU A O 1
ATOM 2640 N N . GLU A 1 168 ? 17.620 47.911 -14.310 1.00 35.03 364 GLU A N 1
ATOM 2641 C CA . GLU A 1 168 ? 18.962 47.610 -13.821 1.00 31.98 364 GLU A CA 1
ATOM 2642 C C . GLU A 1 168 ? 19.053 46.177 -13.303 1.00 32.97 364 GLU A C 1
ATOM 2643 O O . GLU A 1 168 ? 19.995 45.442 -13.626 1.00 32.22 364 GLU A O 1
ATOM 2655 N N . HIS A 1 169 ? 18.077 45.766 -12.492 1.00 32.95 365 HIS A N 1
ATOM 2656 C CA . HIS A 1 169 ? 18.055 44.402 -11.966 1.00 31.46 365 HIS A CA 1
ATOM 2657 C C . HIS A 1 169 ? 17.876 43.384 -13.079 1.00 29.81 365 HIS A C 1
ATOM 2658 O O . HIS A 1 169 ? 18.563 42.354 -13.111 1.00 30.62 365 HIS A O 1
ATOM 2672 N N . SER A 1 170 ? 16.934 43.636 -13.988 1.00 31.58 366 SER A N 1
ATOM 2673 C CA . SER A 1 170 ? 16.660 42.667 -15.042 1.00 30.19 366 SER A CA 1
ATOM 2674 C C . SER A 1 170 ? 17.889 42.453 -15.912 1.00 33.34 366 SER A C 1
ATOM 2675 O O . SER A 1 170 ? 18.270 41.316 -16.202 1.00 31.99 366 SER A O 1
ATOM 2683 N N . GLN A 1 171 ? 18.528 43.539 -16.334 1.00 32.24 367 GLN A N 1
ATOM 2684 C CA . GLN A 1 171 ? 19.675 43.401 -17.220 1.00 30.11 367 GLN A CA 1
ATOM 2685 C C . GLN A 1 171 ? 20.887 42.832 -16.484 1.00 33.87 367 GLN A C 1
ATOM 2686 O O . GLN A 1 171 ? 21.697 42.120 -17.089 1.00 34.13 367 GLN A O 1
ATOM 2700 N N . ALA A 1 172 ? 21.016 43.095 -15.180 1.00 33.63 368 ALA A N 1
ATOM 2701 C CA . ALA A 1 172 ? 22.089 42.467 -14.410 1.00 31.94 368 ALA A CA 1
ATOM 2702 C C . ALA A 1 172 ? 21.889 40.960 -14.332 1.00 32.08 368 ALA A C 1
ATOM 2703 O O . ALA A 1 172 ? 22.816 40.181 -14.594 1.00 30.72 368 ALA A O 1
ATOM 2710 N N . LEU A 1 173 ? 20.675 40.533 -13.967 1.00 30.80 369 LEU A N 1
ATOM 2711 C CA . LEU A 1 173 ? 20.372 39.108 -13.889 1.00 31.22 369 LEU A CA 1
ATOM 2712 C C . LEU A 1 173 ? 20.510 38.439 -15.249 1.00 33.13 369 LEU A C 1
ATOM 2713 O O . LEU A 1 173 ? 20.955 37.287 -15.340 1.00 30.74 369 LEU A O 1
ATOM 2729 N N . SER A 1 174 ? 20.135 39.138 -16.323 1.00 29.07 370 SER A N 1
ATOM 2730 C CA . SER A 1 174 ? 20.292 38.541 -17.646 1.00 29.65 370 SER A CA 1
ATOM 2731 C C . SER A 1 174 ? 21.760 38.305 -17.962 1.00 31.41 370 SER A C 1
ATOM 2732 O O . SER A 1 174 ? 22.113 37.266 -18.532 1.00 29.83 370 SER A O 1
ATOM 2740 N N . GLY A 1 175 ? 22.631 39.258 -17.603 1.00 33.85 371 GLY A N 1
ATOM 2741 C CA . GLY A 1 175 ? 24.057 39.059 -17.807 1.00 37.16 371 GLY A CA 1
ATOM 2742 C C . GLY A 1 175 ? 24.582 37.894 -16.992 1.00 31.63 371 GLY A C 1
ATOM 2743 O O . GLY A 1 175 ? 25.340 37.058 -17.491 1.00 31.69 371 GLY A O 1
ATOM 2747 N N . ARG A 1 176 ? 24.162 37.816 -15.731 1.00 34.02 372 ARG A N 1
ATOM 2748 C CA . ARG A 1 176 ? 24.492 36.681 -14.882 1.00 33.35 372 ARG A CA 1
ATOM 2749 C C . ARG A 1 176 ? 24.127 35.368 -15.553 1.00 34.14 372 ARG A C 1
ATOM 2750 O O . ARG A 1 176 ? 24.929 34.429 -15.600 1.00 34.96 372 ARG A O 1
ATOM 2771 N N . LEU A 1 177 ? 22.904 35.288 -16.071 1.00 29.70 373 LEU A N 1
ATOM 2772 C CA . LEU A 1 177 ? 22.421 34.045 -16.654 1.00 30.30 373 LEU A CA 1
ATOM 2773 C C . LEU A 1 177 ? 23.201 33.683 -17.911 1.00 31.56 373 LEU A C 1
ATOM 2774 O O . LEU A 1 177 ? 23.496 32.503 -18.141 1.00 32.54 373 LEU A O 1
ATOM 2790 N N . ARG A 1 178 ? 23.549 34.681 -18.732 1.00 29.35 374 ARG A N 1
ATOM 2791 C CA . ARG A 1 178 ? 24.386 34.423 -19.903 1.00 30.19 374 ARG A CA 1
ATOM 2792 C C . ARG A 1 178 ? 25.679 33.724 -19.505 1.00 31.92 374 ARG A C 1
ATOM 2793 O O . ARG A 1 178 ? 26.089 32.743 -20.132 1.00 36.06 374 ARG A O 1
ATOM 2814 N N . ALA A 1 179 ? 26.347 34.231 -18.469 1.00 33.78 375 ALA A N 1
ATOM 2815 C CA . ALA A 1 179 ? 27.612 33.631 -18.053 1.00 30.98 375 ALA A CA 1
ATOM 2816 C C . ALA A 1 179 ? 27.398 32.226 -17.513 1.00 31.07 375 ALA A C 1
ATOM 2817 O O . ALA A 1 179 ? 28.216 31.328 -17.753 1.00 36.18 375 ALA A O 1
ATOM 2824 N N . ILE A 1 180 ? 26.301 32.015 -16.787 1.00 31.43 376 ILE A N 1
ATOM 2825 C CA . ILE A 1 180 ? 26.013 30.692 -16.239 1.00 31.35 376 ILE A CA 1
ATOM 2826 C C . ILE A 1 180 ? 25.791 29.688 -17.359 1.00 32.59 376 ILE A C 1
ATOM 2827 O O . ILE A 1 180 ? 26.232 28.535 -17.277 1.00 33.25 376 ILE A O 1
ATOM 2843 N N . LEU A 1 181 ? 25.109 30.102 -18.423 1.00 30.10 377 LEU A N 1
ATOM 2844 C CA . LEU A 1 181 ? 24.744 29.171 -19.478 1.00 28.72 377 LEU A CA 1
ATOM 2845 C C . LEU A 1 181 ? 25.782 29.078 -20.591 1.00 38.89 377 LEU A C 1
ATOM 2846 O O . LEU A 1 181 ? 25.694 28.160 -21.413 1.00 38.59 377 LEU A O 1
ATOM 2862 N N . GLN A 1 182 ? 26.771 29.969 -20.622 1.00 40.40 378 GLN A N 1
ATOM 2863 C CA . GLN A 1 182 ? 27.739 29.978 -21.712 1.00 48.06 378 GLN A CA 1
ATOM 2864 C C . GLN A 1 182 ? 28.614 28.730 -21.665 1.00 53.58 378 GLN A C 1
ATOM 2865 O O . GLN A 1 182 ? 28.864 28.158 -20.602 1.00 49.07 378 GLN A O 1
ATOM 2879 N N . LEU A 1 183 ? 29.091 28.320 -22.836 1.00 72.57 379 LEU A N 1
ATOM 2880 C CA . LEU A 1 183 ? 29.888 27.102 -22.962 1.00 79.58 379 LEU A CA 1
ATOM 2881 C C . LEU A 1 183 ? 31.252 27.398 -23.576 1.00 84.85 379 LEU A C 1
ATOM 2882 O O . LEU A 1 183 ? 32.279 26.935 -23.078 1.00 87.77 379 LEU A O 1
#

Secondary structure (DSSP, 8-state):
---B-HHHHHHHH-TTS--S--EEEEEEEEESSS-EEE-GGG-EEEE-BTTB-HHHHHHHHHHHH---TTS-EEEEEEESSPPPSTTSHHHHHHHHHHH-TTEEEEEEESS--TTSTTHHHHHHHHHHTT-EEEEPPHHHHHHHHHHHB--TTPPP-PPTTHHHHHHHHHHHHHHHH--

InterPro domains:
  IPR002125 Cytidine and deoxycytidylate deaminase domain [PS51747] (29-138)
  IPR002125 Cytidine and deoxycytidylate deaminase domain [PS51747] (210-326)
  IPR016192 APOBEC/CMP deaminase, zinc-binding [PS00903] (66-104)
  IPR016192 APOBEC/CMP deaminase, zinc-binding [PS00903] (253-293)
  IPR016193 Cytidine deaminase-like [SSF53927] (54-173)
  IPR016193 Cytidine deaminase-like [SSF53927] (252-361)
  IPR050610 APOBEC Cytidine Deaminase [PTHR13857] (192-379)
  IPR059136 APOBEC3, cytosine deaminase domain [PF18782] (10-189)
  IPR059136 APOBEC3, cytosine deaminase domain [PF18782] (192-377)

Organism: Homo sapiens (NCBI:txid9606)

B-factor: mean 49.19, std 21.99, range [20.62, 225.41]

Radius of gyration: 15.7 Å; Cα contacts (8 Å, |Δi|>4): 325; chains: 1; bounding box: 41×40×42 Å

GO terms:
  GO:0005515 protein binding (F, IPI)
  GO:0005634 nucleus (C, IDA)
  GO:0010526 transposable element silencing (P, IDA)
  GO:0051607 defense response to virus (P, IDA)
  GO:0004126 cytidine deaminase activity (F, IMP)
  GO:0005654 nucleoplasm (C, IDA)
  GO:0044355 clearance of foreign intracellular DNA (P, IDA)
  GO:0003723 RNA binding (F, HDA)